Protein AF-A0A969V798-F1 (afdb_monomer_lite)

Structure (mmCIF, N/CA/C/O backbone):
data_AF-A0A969V798-F1
#
_entry.id   AF-A0A969V798-F1
#
loop_
_atom_site.group_PDB
_atom_site.id
_atom_site.type_symbol
_atom_site.label_atom_id
_atom_site.label_alt_id
_atom_site.label_comp_id
_atom_site.label_asym_id
_atom_site.label_entity_id
_atom_site.label_seq_id
_atom_site.pdbx_PDB_ins_code
_atom_site.Cartn_x
_atom_site.Cartn_y
_atom_site.Cartn_z
_atom_site.occupancy
_atom_site.B_iso_or_equiv
_atom_site.auth_seq_id
_atom_site.auth_comp_id
_atom_site.auth_asym_id
_atom_site.auth_atom_id
_atom_site.pdbx_PDB_model_num
ATOM 1 N N . PHE A 1 1 ? -14.079 2.105 -6.630 1.00 91.50 1 PHE A N 1
ATOM 2 C CA . PHE A 1 1 ? -14.260 0.961 -7.538 1.00 91.50 1 PHE A CA 1
ATOM 3 C C . PHE A 1 1 ? -15.714 0.531 -7.509 1.00 91.50 1 PHE A C 1
ATOM 5 O O . PHE A 1 1 ? -16.259 0.332 -6.432 1.00 91.50 1 PHE A O 1
ATOM 12 N N . ASN A 1 2 ? -16.347 0.453 -8.681 1.00 93.62 2 ASN A N 1
ATOM 13 C CA . ASN A 1 2 ? -17.702 -0.080 -8.843 1.00 93.62 2 ASN A CA 1
ATOM 14 C C . ASN A 1 2 ? -17.606 -1.508 -9.402 1.00 93.62 2 ASN A C 1
ATOM 16 O O . ASN A 1 2 ? -17.940 -1.762 -10.556 1.00 93.62 2 ASN A O 1
ATOM 20 N N . ASN A 1 3 ? -16.996 -2.401 -8.624 1.00 94.12 3 ASN A N 1
ATOM 21 C CA . ASN A 1 3 ? -16.805 -3.804 -8.983 1.00 94.12 3 ASN A CA 1
ATOM 22 C C . ASN A 1 3 ? -18.054 -4.630 -8.649 1.00 94.12 3 ASN A C 1
ATOM 24 O O . ASN A 1 3 ? -18.817 -4.276 -7.753 1.00 94.12 3 ASN A O 1
ATOM 28 N N . ALA A 1 4 ? -18.231 -5.770 -9.317 1.00 94.38 4 ALA A N 1
ATOM 29 C CA . ALA A 1 4 ? -19.210 -6.754 -8.870 1.00 94.38 4 ALA A CA 1
ATOM 30 C C . ALA A 1 4 ? -18.814 -7.305 -7.486 1.00 94.38 4 ALA A C 1
ATOM 32 O O . ALA A 1 4 ? -17.628 -7.422 -7.166 1.00 94.38 4 ALA A O 1
ATOM 33 N N . THR A 1 5 ? -19.798 -7.638 -6.653 1.00 93.88 5 THR A N 1
ATOM 34 C CA . THR A 1 5 ? -19.574 -8.053 -5.255 1.00 93.88 5 THR A CA 1
ATOM 35 C C . THR A 1 5 ? -18.898 -9.417 -5.116 1.00 93.88 5 THR A C 1
ATOM 37 O O . THR A 1 5 ? -18.377 -9.725 -4.050 1.00 93.88 5 THR A O 1
ATOM 40 N N . ASN A 1 6 ? -18.882 -10.219 -6.184 1.00 91.88 6 ASN A N 1
ATOM 41 C CA . ASN A 1 6 ? -18.174 -11.497 -6.257 1.00 91.88 6 ASN A CA 1
ATOM 42 C C . ASN A 1 6 ? -16.689 -11.356 -6.646 1.00 91.88 6 ASN A C 1
ATOM 44 O O . ASN A 1 6 ? -15.978 -12.361 -6.670 1.00 91.88 6 ASN A O 1
ATOM 48 N N . ILE A 1 7 ? -16.216 -10.145 -6.965 1.00 92.56 7 ILE A N 1
ATOM 49 C CA . ILE A 1 7 ? -14.797 -9.890 -7.232 1.00 92.56 7 ILE A CA 1
ATOM 50 C C . ILE A 1 7 ? -14.010 -10.018 -5.929 1.00 92.56 7 ILE A C 1
ATOM 52 O O . ILE A 1 7 ? -14.298 -9.326 -4.957 1.00 92.56 7 ILE A O 1
ATOM 56 N N . GLN A 1 8 ? -12.996 -10.882 -5.943 1.00 92.44 8 GLN A N 1
ATOM 57 C CA . GLN A 1 8 ? -12.136 -11.137 -4.785 1.00 92.44 8 GLN A CA 1
ATOM 58 C C . GLN A 1 8 ? -10.925 -10.206 -4.732 1.00 92.44 8 GLN A C 1
ATOM 60 O O . GLN A 1 8 ? -10.520 -9.794 -3.654 1.00 92.44 8 GLN A O 1
ATOM 65 N N . ASN A 1 9 ? -10.350 -9.854 -5.884 1.00 93.38 9 ASN A N 1
ATOM 66 C CA . ASN A 1 9 ? -9.123 -9.066 -5.962 1.00 93.38 9 ASN A CA 1
ATOM 67 C C . ASN A 1 9 ? -9.269 -7.963 -7.012 1.00 93.38 9 ASN A C 1
ATOM 69 O O . ASN A 1 9 ? -9.676 -8.218 -8.146 1.00 93.38 9 ASN A O 1
ATOM 73 N N . ILE A 1 10 ? -8.904 -6.741 -6.638 1.00 94.38 10 ILE A N 1
ATOM 74 C CA . ILE A 1 10 ? -8.785 -5.592 -7.534 1.00 94.38 10 ILE A CA 1
ATOM 75 C C . ILE A 1 10 ? -7.311 -5.218 -7.584 1.00 94.38 10 ILE A C 1
ATOM 77 O O . ILE A 1 10 ? -6.726 -4.862 -6.565 1.00 94.38 10 ILE A O 1
ATOM 81 N N . ILE A 1 11 ? -6.717 -5.277 -8.772 1.00 93.75 11 ILE A N 1
ATOM 82 C CA . ILE A 1 11 ? -5.319 -4.905 -8.987 1.00 93.75 11 ILE A CA 1
ATOM 83 C C . ILE A 1 11 ? -5.295 -3.618 -9.809 1.00 93.75 11 ILE A C 1
ATOM 85 O O . ILE A 1 11 ? -5.820 -3.565 -10.920 1.00 93.75 11 ILE A O 1
ATOM 89 N N . SER A 1 12 ? -4.698 -2.571 -9.248 1.00 94.06 12 SER A N 1
ATOM 90 C CA . SER A 1 12 ? -4.588 -1.246 -9.852 1.00 94.06 12 SER A CA 1
ATOM 91 C C . SER A 1 12 ? -3.121 -0.844 -9.979 1.00 94.06 12 SER A C 1
ATOM 93 O O . SER A 1 12 ? -2.352 -0.995 -9.029 1.00 94.06 12 SER A O 1
ATOM 95 N N . ARG A 1 13 ? -2.732 -0.300 -11.140 1.00 94.75 13 ARG A N 1
ATOM 96 C CA . ARG A 1 13 ? -1.390 0.256 -11.379 1.00 94.75 13 ARG A CA 1
ATOM 97 C C . ARG A 1 13 ? -1.455 1.677 -11.925 1.00 94.75 13 ARG A C 1
ATOM 99 O O . ARG A 1 13 ? -2.299 1.979 -12.766 1.00 94.75 13 ARG A O 1
ATOM 106 N N . VAL A 1 14 ? -0.513 2.514 -11.505 1.00 96.38 14 VAL A N 1
ATOM 107 C CA . VAL A 1 14 ? -0.266 3.847 -12.067 1.00 96.38 14 VAL A CA 1
ATOM 108 C C . VAL A 1 14 ? 0.985 3.791 -12.941 1.00 96.38 14 VAL A C 1
ATOM 110 O O . VAL A 1 14 ? 2.055 3.427 -12.468 1.00 96.38 14 VAL A O 1
ATOM 113 N N . THR A 1 15 ? 0.857 4.165 -14.216 1.00 94.00 15 THR A N 1
ATOM 114 C CA . THR A 1 15 ? 1.953 4.122 -15.208 1.00 94.00 15 THR A CA 1
ATOM 115 C C . THR A 1 15 ? 2.490 5.508 -15.587 1.00 94.00 15 THR A C 1
ATOM 117 O O . THR A 1 15 ? 3.476 5.614 -16.307 1.00 94.00 15 THR A O 1
ATOM 120 N N . GLY A 1 16 ? 1.855 6.588 -15.116 1.00 88.81 16 GLY A N 1
ATOM 121 C CA . GLY A 1 16 ? 2.141 7.970 -15.535 1.00 88.81 16 GLY A CA 1
ATOM 122 C C . GLY A 1 16 ? 3.338 8.648 -14.855 1.00 88.81 16 GLY A C 1
ATOM 123 O O . GLY A 1 16 ? 3.495 9.857 -14.990 1.00 88.81 16 GLY A O 1
ATOM 124 N N . GLY A 1 17 ? 4.138 7.916 -14.070 1.00 92.12 17 GLY A N 1
ATOM 125 C CA . GLY A 1 17 ? 5.356 8.426 -13.417 1.00 92.12 17 GLY A CA 1
ATOM 126 C C . GLY A 1 17 ? 5.151 9.479 -12.317 1.00 92.12 17 GLY A C 1
ATOM 127 O O . GLY A 1 17 ? 6.128 9.973 -11.764 1.00 92.12 17 GLY A O 1
ATOM 128 N N . SER A 1 18 ? 3.906 9.824 -11.983 1.00 97.31 18 SER A N 1
ATOM 129 C CA . SER A 1 18 ? 3.571 10.795 -10.935 1.00 97.31 18 SER A CA 1
ATOM 130 C C . SER A 1 18 ? 3.204 10.102 -9.625 1.00 97.31 18 SER A C 1
ATOM 132 O O . SER A 1 18 ? 2.551 9.057 -9.633 1.00 97.31 18 SER A O 1
ATOM 134 N N . VAL A 1 19 ? 3.575 10.717 -8.500 1.00 98.38 19 VAL A N 1
ATOM 135 C CA . VAL A 1 19 ? 3.201 10.262 -7.150 1.00 98.38 19 VAL A CA 1
ATOM 136 C C . VAL A 1 19 ? 1.678 10.222 -6.999 1.00 98.38 19 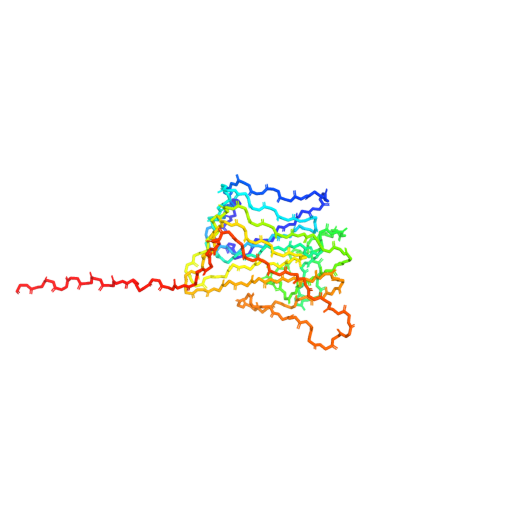VAL A C 1
ATOM 138 O O . VAL A 1 19 ? 0.974 11.149 -7.406 1.00 98.38 19 VAL A O 1
ATOM 141 N N . SER A 1 20 ? 1.164 9.164 -6.370 1.00 98.56 20 SER A N 1
ATOM 142 C CA . SER A 1 20 ? -0.244 9.086 -5.973 1.00 98.56 20 SER A CA 1
ATOM 143 C C . SER A 1 20 ? -0.478 9.885 -4.696 1.00 98.56 20 SER A C 1
ATOM 145 O O . SER A 1 20 ? -0.087 9.441 -3.623 1.00 98.56 20 SER A O 1
ATOM 147 N N . ASN A 1 21 ? -1.157 11.027 -4.804 1.00 98.50 21 ASN A N 1
ATOM 148 C CA . ASN A 1 21 ? -1.659 11.775 -3.651 1.00 98.50 21 ASN A CA 1
ATOM 149 C C . ASN A 1 21 ? -3.090 11.321 -3.343 1.00 98.50 21 ASN A C 1
ATOM 151 O O . ASN A 1 21 ? -4.018 11.613 -4.096 1.00 98.50 21 ASN A O 1
ATOM 155 N N . ILE A 1 22 ? -3.256 10.569 -2.261 1.00 98.56 22 ILE A N 1
ATOM 156 C CA . ILE A 1 22 ? -4.531 10.020 -1.808 1.00 98.56 22 ILE A CA 1
ATOM 157 C C . ILE A 1 22 ? -4.949 10.826 -0.585 1.00 98.56 22 ILE A C 1
ATOM 159 O O . ILE A 1 22 ? -4.465 10.575 0.511 1.00 98.56 22 ILE A O 1
ATOM 163 N N . ASP A 1 23 ? -5.843 11.791 -0.770 1.00 98.38 23 ASP A N 1
ATOM 164 C CA . ASP A 1 23 ? -6.396 12.608 0.318 1.00 98.38 23 ASP A CA 1
ATOM 165 C C . ASP A 1 23 ? -7.925 12.495 0.350 1.00 98.38 23 ASP A C 1
ATOM 167 O O . ASP A 1 23 ? -8.666 13.463 0.209 1.00 98.38 23 ASP A O 1
ATOM 171 N N . GLY A 1 24 ? -8.411 11.259 0.433 1.00 97.81 24 GLY A N 1
ATOM 172 C CA . GLY A 1 24 ? -9.837 10.965 0.424 1.00 97.81 24 GLY A CA 1
ATOM 173 C C . GLY A 1 24 ? -10.135 9.473 0.487 1.00 97.81 24 GLY A C 1
ATOM 174 O O . GLY A 1 24 ? -9.292 8.657 0.864 1.00 97.81 24 GLY A O 1
ATOM 175 N N . LEU A 1 25 ? -11.357 9.111 0.103 1.00 97.81 25 LEU A N 1
ATOM 176 C CA . LEU A 1 25 ? -11.865 7.751 0.233 1.00 97.81 25 LEU A CA 1
ATOM 177 C C . LEU A 1 25 ? -11.440 6.845 -0.931 1.00 97.81 25 LEU A C 1
ATOM 179 O O . LEU A 1 25 ? -11.829 7.064 -2.080 1.00 97.81 25 LEU A O 1
ATOM 183 N N . ILE A 1 26 ? -10.769 5.741 -0.614 1.00 98.25 26 ILE A N 1
ATOM 184 C CA . ILE A 1 26 ? -10.651 4.587 -1.507 1.00 98.25 26 ILE A CA 1
ATOM 185 C C . ILE A 1 26 ? -11.751 3.594 -1.148 1.00 98.25 26 ILE A C 1
ATOM 187 O O . ILE A 1 26 ? -11.750 3.026 -0.060 1.00 98.25 26 ILE A O 1
ATOM 191 N N . LYS A 1 27 ? -12.686 3.370 -2.076 1.00 98.06 27 LYS A N 1
ATOM 192 C CA . LYS A 1 27 ? -13.837 2.484 -1.859 1.00 98.06 27 LYS A CA 1
ATOM 193 C C . LYS A 1 27 ? -13.885 1.320 -2.841 1.00 98.06 27 LYS A C 1
ATOM 195 O O . LYS A 1 27 ? -13.769 1.559 -4.044 1.00 98.06 27 LYS A O 1
ATOM 200 N N . ALA A 1 28 ? -14.156 0.110 -2.364 1.00 97.44 28 ALA A N 1
ATOM 201 C CA . ALA A 1 28 ? -14.520 -1.054 -3.179 1.00 97.44 28 ALA A CA 1
ATOM 202 C C . ALA A 1 28 ? -15.839 -1.671 -2.683 1.00 97.44 28 ALA A C 1
ATOM 204 O O . ALA A 1 28 ? -16.254 -1.425 -1.553 1.00 97.44 28 ALA A O 1
ATOM 205 N N . LEU A 1 29 ? -16.530 -2.420 -3.544 1.00 96.81 29 LEU A N 1
ATOM 206 C CA . LEU A 1 29 ? -17.770 -3.117 -3.188 1.00 96.81 29 LEU A CA 1
ATOM 207 C C . LEU A 1 29 ? -17.484 -4.566 -2.775 1.00 96.81 29 LEU A C 1
ATOM 209 O O . LEU A 1 29 ? -16.557 -5.189 -3.294 1.00 96.81 29 LEU A O 1
ATOM 213 N N . GLY A 1 30 ? -18.322 -5.118 -1.895 1.00 95.88 30 GLY A N 1
ATOM 214 C CA . GLY A 1 30 ? -18.169 -6.489 -1.400 1.00 95.88 30 GLY A CA 1
ATOM 215 C C . GLY A 1 30 ? -16.894 -6.676 -0.576 1.00 95.88 30 GLY A C 1
ATOM 216 O O . GLY A 1 30 ? -16.417 -5.731 0.046 1.00 95.88 30 GLY A O 1
ATOM 217 N N . ASN A 1 31 ? -16.337 -7.887 -0.608 1.00 95.62 31 ASN A N 1
ATOM 218 C CA . ASN A 1 31 ? -15.200 -8.299 0.226 1.00 95.62 31 ASN A CA 1
ATOM 219 C C . ASN A 1 31 ? -13.856 -8.251 -0.522 1.00 95.62 31 ASN A C 1
ATOM 221 O O . ASN A 1 31 ? -12.931 -8.985 -0.190 1.00 95.62 31 ASN A O 1
ATOM 225 N N . ALA A 1 32 ? -13.759 -7.431 -1.570 1.00 95.62 32 ALA A N 1
ATOM 226 C CA . ALA A 1 32 ? -12.587 -7.418 -2.436 1.00 95.62 32 ALA A CA 1
ATOM 227 C C . ALA A 1 32 ? -11.327 -6.926 -1.701 1.00 95.62 32 ALA A C 1
ATOM 229 O O . ALA A 1 32 ? -11.344 -5.873 -1.055 1.00 95.62 32 ALA A O 1
ATOM 230 N N . ASN A 1 33 ? -10.218 -7.640 -1.892 1.00 95.81 33 ASN A N 1
ATOM 231 C CA . ASN A 1 33 ? -8.875 -7.140 -1.627 1.00 95.81 33 ASN A CA 1
ATOM 232 C C . ASN A 1 33 ? -8.497 -6.091 -2.678 1.00 95.81 33 ASN A C 1
ATOM 234 O O . ASN A 1 33 ? -8.862 -6.211 -3.854 1.00 95.81 33 ASN A O 1
ATOM 238 N N . LEU A 1 34 ? -7.717 -5.091 -2.278 1.00 96.81 34 LEU A N 1
ATOM 239 C CA . LEU A 1 34 ? -7.222 -4.050 -3.171 1.00 96.81 34 LEU A CA 1
ATOM 240 C C . LEU A 1 34 ? -5.695 -3.990 -3.152 1.00 96.81 34 LEU A C 1
ATOM 242 O O . LEU A 1 34 ? -5.084 -3.719 -2.121 1.00 96.81 34 LEU A O 1
ATOM 246 N N . PHE A 1 35 ? -5.104 -4.158 -4.332 1.00 96.75 35 PHE A N 1
ATOM 247 C CA . PHE A 1 35 ? -3.676 -4.033 -4.592 1.00 96.75 35 PHE A CA 1
ATOM 248 C C . PHE A 1 35 ? -3.435 -2.769 -5.419 1.00 96.75 35 PHE A C 1
ATOM 250 O O . PHE A 1 35 ? -3.960 -2.635 -6.527 1.00 96.75 35 PHE A O 1
ATOM 257 N N . LEU A 1 36 ? -2.652 -1.836 -4.888 1.00 97.88 36 LEU A N 1
ATOM 258 C CA . LEU A 1 36 ? -2.298 -0.577 -5.533 1.00 97.88 36 LEU A CA 1
ATOM 259 C C . LEU A 1 36 ? -0.790 -0.517 -5.775 1.00 97.88 36 LEU A C 1
ATOM 261 O O . LEU A 1 36 ? -0.004 -0.586 -4.834 1.00 97.88 36 LEU A O 1
ATOM 265 N N . LEU A 1 37 ? -0.405 -0.324 -7.034 1.00 98.12 37 LEU A N 1
ATOM 266 C CA . LEU A 1 37 ? 0.982 -0.212 -7.471 1.00 98.12 37 LEU A CA 1
ATOM 267 C C . LEU A 1 37 ? 1.257 1.175 -8.060 1.00 98.12 37 LEU A C 1
ATOM 269 O O . LEU A 1 37 ? 0.638 1.558 -9.057 1.00 98.12 37 LEU A O 1
ATOM 273 N N . ASN A 1 38 ? 2.209 1.912 -7.494 1.00 98.50 38 ASN A N 1
ATOM 274 C CA . ASN A 1 38 ? 2.738 3.127 -8.110 1.00 98.50 38 ASN A CA 1
ATOM 275 C C . ASN A 1 38 ? 4.244 3.291 -7.834 1.00 98.50 38 ASN A C 1
ATOM 277 O O . ASN A 1 38 ? 4.611 3.750 -6.750 1.00 98.50 38 ASN A O 1
ATOM 281 N N . PRO A 1 39 ? 5.119 3.013 -8.819 1.00 98.31 39 PRO A N 1
ATOM 282 C CA . PRO A 1 39 ? 6.567 3.107 -8.643 1.00 98.31 39 PRO A CA 1
ATOM 283 C C . PRO A 1 39 ? 7.071 4.503 -8.262 1.00 98.31 39 PRO A C 1
ATOM 285 O O . PRO A 1 39 ? 8.123 4.630 -7.641 1.00 98.31 39 PRO A O 1
ATOM 288 N N . ALA A 1 40 ? 6.330 5.554 -8.630 1.00 98.31 40 ALA A N 1
ATOM 289 C CA . ALA A 1 40 ? 6.725 6.933 -8.363 1.00 98.31 40 ALA A CA 1
ATOM 290 C C . ALA A 1 40 ? 6.596 7.320 -6.881 1.00 98.31 40 ALA A C 1
ATOM 292 O O . ALA A 1 40 ? 7.239 8.271 -6.445 1.00 98.31 40 ALA A O 1
ATOM 293 N N . GLY A 1 41 ? 5.779 6.600 -6.108 1.00 98.62 41 GLY A N 1
ATOM 294 C CA . GLY A 1 41 ? 5.503 6.906 -4.708 1.00 98.62 41 GLY A CA 1
ATOM 295 C C . GLY A 1 41 ? 4.014 7.020 -4.398 1.00 98.62 41 GLY A C 1
ATOM 296 O O . GLY A 1 41 ? 3.178 7.229 -5.285 1.00 98.62 41 GLY A O 1
ATOM 297 N N . ILE A 1 42 ? 3.686 6.903 -3.112 1.00 98.88 42 ILE A N 1
ATOM 298 C CA . ILE A 1 42 ? 2.317 7.013 -2.598 1.00 98.88 42 ILE A CA 1
ATOM 299 C C . ILE A 1 42 ? 2.318 7.903 -1.354 1.00 98.88 42 ILE A C 1
ATOM 301 O O . ILE A 1 42 ? 3.080 7.674 -0.419 1.00 98.88 42 ILE A O 1
ATOM 305 N N . ILE A 1 43 ? 1.436 8.898 -1.325 1.00 98.88 43 ILE A N 1
ATOM 306 C CA . ILE A 1 43 ? 1.205 9.769 -0.174 1.00 98.88 43 ILE A CA 1
ATOM 307 C C . ILE A 1 43 ? -0.257 9.624 0.244 1.00 98.88 43 ILE A C 1
ATOM 309 O O . ILE A 1 43 ? -1.156 9.932 -0.535 1.00 98.88 43 ILE A O 1
ATOM 313 N N . PHE A 1 44 ? -0.491 9.177 1.475 1.00 98.88 44 PHE A N 1
ATOM 314 C CA . PHE A 1 44 ? -1.799 9.204 2.124 1.00 98.88 44 PHE A CA 1
ATOM 315 C C . PHE A 1 44 ? -1.896 10.462 2.988 1.00 98.88 44 PHE A C 1
ATOM 317 O O . PHE A 1 44 ? -1.170 10.587 3.973 1.00 98.88 44 PHE A O 1
ATOM 324 N N . GLY A 1 45 ? -2.760 11.394 2.597 1.00 98.69 45 GLY A N 1
ATOM 325 C CA . GLY A 1 45 ? -3.001 12.648 3.305 1.00 98.69 45 GLY A CA 1
ATOM 326 C C . GLY A 1 45 ? -3.941 12.505 4.510 1.00 98.69 45 GLY A C 1
ATOM 327 O O . GLY A 1 45 ? -4.442 11.410 4.786 1.00 98.69 45 GLY A O 1
ATOM 328 N N . PRO A 1 46 ? -4.219 13.612 5.221 1.00 98.38 46 PRO A N 1
ATOM 329 C CA . PRO A 1 46 ? -5.020 13.599 6.446 1.00 98.38 46 PRO A CA 1
ATOM 330 C C . PRO A 1 46 ? -6.452 13.079 6.268 1.00 98.38 46 PRO A C 1
ATOM 332 O O . PRO A 1 46 ? -7.044 12.567 7.215 1.00 98.38 46 PRO A O 1
ATOM 335 N N . ASN A 1 47 ? -7.017 13.195 5.063 1.00 98.31 47 ASN A N 1
ATOM 336 C CA . ASN A 1 47 ? -8.373 12.743 4.749 1.00 98.31 47 ASN A CA 1
ATOM 337 C C . ASN A 1 47 ? -8.403 11.339 4.125 1.00 98.31 47 ASN A C 1
ATOM 339 O O . ASN A 1 47 ? -9.474 10.859 3.743 1.00 98.31 47 ASN A O 1
ATOM 343 N N . ALA A 1 48 ? -7.248 10.680 3.990 1.00 98.62 48 ALA A N 1
ATOM 344 C CA . ALA A 1 48 ? -7.163 9.352 3.407 1.00 98.62 48 ALA A CA 1
ATOM 345 C C . ALA A 1 48 ? -7.904 8.323 4.265 1.00 98.62 48 ALA A C 1
ATOM 347 O O . ALA A 1 48 ? -7.637 8.184 5.460 1.00 98.62 48 ALA A O 1
ATOM 348 N N . GLN A 1 49 ? -8.813 7.586 3.629 1.00 98.25 49 GLN A N 1
ATOM 349 C CA . GLN A 1 49 ? -9.603 6.532 4.257 1.00 98.25 49 GLN A CA 1
ATOM 350 C C . GLN A 1 49 ? -9.740 5.338 3.319 1.00 98.25 49 GLN A C 1
ATOM 352 O O . GLN A 1 49 ? -9.837 5.487 2.096 1.00 98.25 49 GLN A O 1
ATOM 357 N N . LEU A 1 50 ? -9.814 4.149 3.907 1.00 98.56 50 LEU A N 1
ATOM 358 C CA . LEU A 1 50 ? -10.120 2.913 3.201 1.00 98.56 50 LEU A CA 1
ATOM 359 C C . LEU A 1 50 ? -11.543 2.472 3.564 1.00 98.56 50 LEU A C 1
ATOM 361 O O . LEU A 1 50 ? -11.905 2.386 4.731 1.00 98.56 50 LEU A O 1
ATOM 365 N N . ASN A 1 51 ? -12.352 2.191 2.549 1.00 97.94 51 ASN A N 1
ATOM 366 C CA . ASN A 1 51 ? -13.645 1.524 2.672 1.00 97.94 51 ASN A CA 1
ATOM 367 C C . ASN A 1 51 ? -13.674 0.368 1.673 1.00 97.94 51 ASN A C 1
ATOM 369 O O . ASN A 1 51 ? -14.259 0.436 0.589 1.00 97.94 51 ASN A O 1
ATOM 373 N N . ILE A 1 52 ? -12.929 -0.667 2.028 1.00 97.38 52 ILE A N 1
ATOM 374 C CA . ILE A 1 52 ? -12.796 -1.912 1.283 1.00 97.38 52 ILE A CA 1
ATOM 375 C C . ILE A 1 52 ? -13.228 -3.053 2.207 1.00 97.38 52 ILE A C 1
ATOM 377 O O . ILE A 1 52 ? -13.051 -2.955 3.418 1.00 97.38 52 ILE A O 1
ATOM 381 N N . GLY A 1 53 ? -13.810 -4.119 1.658 1.00 96.50 53 GLY A N 1
ATOM 382 C CA . GLY A 1 53 ? -14.256 -5.255 2.471 1.00 96.50 53 GLY A CA 1
ATOM 383 C C . GLY A 1 53 ? -13.186 -6.321 2.725 1.00 96.50 53 GLY A C 1
ATOM 384 O O . GLY A 1 53 ? -13.458 -7.261 3.466 1.00 96.50 53 GLY A O 1
ATOM 385 N N . GLY A 1 54 ? -12.004 -6.192 2.116 1.00 96.31 54 GLY A N 1
ATOM 386 C CA . GLY A 1 54 ? -10.885 -7.125 2.257 1.00 96.31 54 GLY A CA 1
ATOM 387 C C . GLY A 1 54 ? -9.576 -6.446 2.673 1.00 96.31 54 GLY A C 1
ATOM 388 O O . GLY A 1 54 ? -9.563 -5.367 3.266 1.00 96.31 54 GLY A O 1
ATOM 389 N N . SER A 1 55 ? -8.460 -7.089 2.340 1.00 97.38 55 SER A N 1
ATOM 390 C CA . SER A 1 55 ? -7.103 -6.612 2.622 1.00 97.38 55 SER A CA 1
ATOM 391 C C . SER A 1 55 ? -6.658 -5.498 1.668 1.00 97.38 55 SER A C 1
ATOM 393 O O . SER A 1 55 ? -7.089 -5.427 0.514 1.00 97.38 55 SER A O 1
ATOM 395 N N . PHE A 1 56 ? -5.752 -4.643 2.141 1.00 98.06 56 PHE A N 1
ATOM 396 C CA . PHE A 1 56 ? -5.117 -3.591 1.351 1.00 98.06 56 PHE A CA 1
ATOM 397 C C . PHE A 1 56 ? -3.619 -3.852 1.204 1.00 98.06 56 PHE A C 1
ATOM 399 O O . PHE A 1 56 ? -2.927 -4.055 2.201 1.00 98.06 56 PHE A O 1
ATOM 406 N N . LEU A 1 57 ? -3.103 -3.755 -0.021 1.00 98.25 57 LEU A N 1
ATOM 407 C CA . LEU A 1 57 ? -1.670 -3.700 -0.294 1.00 98.25 57 LEU A CA 1
ATOM 408 C C . LEU A 1 57 ? -1.359 -2.463 -1.138 1.00 98.25 57 LEU A C 1
ATOM 410 O O . LEU A 1 57 ? -1.786 -2.364 -2.286 1.00 98.25 57 LEU A O 1
ATOM 414 N N . GLY A 1 58 ? -0.583 -1.534 -0.581 1.00 98.31 58 GLY A N 1
ATOM 415 C CA . GLY A 1 58 ? -0.015 -0.397 -1.303 1.00 98.31 58 GLY A CA 1
ATOM 416 C C . GLY A 1 58 ? 1.479 -0.600 -1.534 1.00 98.31 58 GLY A C 1
ATOM 417 O O . GLY A 1 58 ? 2.217 -0.853 -0.582 1.00 98.31 58 GLY A O 1
ATOM 418 N N . SER A 1 59 ? 1.941 -0.485 -2.780 1.00 98.56 59 SER A N 1
ATOM 419 C CA . SER A 1 59 ? 3.355 -0.666 -3.102 1.00 98.56 59 SER A CA 1
ATOM 420 C C . SER A 1 59 ? 3.908 0.311 -4.134 1.00 98.56 59 SER A C 1
ATOM 422 O O . SER A 1 59 ? 3.213 0.732 -5.060 1.00 98.56 59 SER A O 1
ATOM 424 N N . THR A 1 60 ? 5.195 0.627 -3.986 1.00 98.69 60 THR A N 1
ATOM 425 C CA . THR A 1 60 ? 5.998 1.372 -4.970 1.00 98.69 60 THR A CA 1
ATOM 426 C C . THR A 1 60 ? 6.980 0.483 -5.731 1.00 98.69 60 THR A C 1
ATOM 428 O O . THR A 1 60 ? 7.912 0.967 -6.373 1.00 98.69 60 THR A O 1
ATOM 431 N N . ALA A 1 61 ? 6.763 -0.832 -5.696 1.00 98.12 61 ALA A N 1
ATOM 432 C CA . ALA A 1 61 ? 7.415 -1.751 -6.612 1.00 98.12 61 ALA A CA 1
ATOM 433 C C . ALA A 1 61 ? 7.099 -1.387 -8.072 1.00 98.12 61 ALA A C 1
ATOM 435 O O . ALA A 1 61 ? 6.122 -0.705 -8.391 1.00 98.12 61 ALA A O 1
ATOM 436 N N . ASN A 1 62 ? 7.924 -1.879 -8.987 1.00 97.81 62 ASN A N 1
ATOM 437 C CA . ASN A 1 62 ? 7.734 -1.705 -10.422 1.00 97.81 62 ASN A CA 1
ATOM 438 C C . ASN A 1 62 ? 6.712 -2.690 -10.990 1.00 97.81 62 ASN A C 1
ATOM 440 O O . ASN A 1 62 ? 6.138 -2.425 -12.050 1.00 97.81 62 ASN A O 1
ATOM 444 N N . SER A 1 63 ? 6.479 -3.808 -10.302 1.00 97.00 63 SER A N 1
ATOM 445 C CA . SER A 1 63 ? 5.522 -4.828 -10.715 1.00 97.00 63 SER A CA 1
ATOM 446 C C . SER A 1 63 ? 5.093 -5.759 -9.587 1.00 97.00 63 SER A C 1
ATOM 448 O O . SER A 1 63 ? 5.808 -5.954 -8.600 1.00 97.00 63 SER A O 1
ATOM 450 N N . PHE A 1 64 ? 3.924 -6.362 -9.796 1.00 95.75 64 PHE A N 1
ATOM 451 C CA . PHE A 1 64 ? 3.506 -7.580 -9.112 1.00 95.75 64 PHE A CA 1
ATOM 452 C C . PHE A 1 64 ? 3.945 -8.811 -9.907 1.00 95.75 64 PHE A C 1
ATOM 454 O O . PHE A 1 64 ? 3.815 -8.833 -11.135 1.00 95.75 64 PHE A O 1
ATOM 461 N N . ILE A 1 65 ? 4.408 -9.835 -9.197 1.00 94.06 65 ILE A N 1
ATOM 462 C CA . ILE A 1 65 ? 4.792 -11.137 -9.747 1.00 94.06 65 ILE A CA 1
ATOM 463 C C . ILE A 1 65 ? 3.718 -12.154 -9.376 1.00 94.06 65 ILE A C 1
ATOM 465 O O . ILE A 1 65 ? 3.298 -12.213 -8.219 1.00 94.06 65 ILE A O 1
ATOM 469 N N . PHE A 1 66 ? 3.288 -12.954 -10.346 1.00 92.06 66 PHE A N 1
ATOM 470 C CA . PHE A 1 66 ? 2.319 -14.032 -10.154 1.00 92.06 66 PHE A CA 1
ATOM 471 C C . PHE A 1 66 ? 2.997 -15.402 -10.240 1.00 92.06 66 PHE A C 1
ATOM 473 O O . PHE A 1 66 ? 4.099 -15.540 -10.769 1.00 92.06 66 PHE A O 1
ATOM 480 N N . ASP A 1 67 ? 2.328 -16.419 -9.706 1.00 89.94 67 ASP A N 1
ATOM 481 C CA . ASP A 1 67 ? 2.802 -17.807 -9.631 1.00 89.94 67 ASP A CA 1
ATOM 482 C C . ASP A 1 67 ? 3.123 -18.432 -10.995 1.00 89.94 67 ASP A C 1
ATOM 484 O O . ASP A 1 67 ? 4.037 -19.244 -11.117 1.00 89.94 67 ASP A O 1
ATOM 488 N N . ASN A 1 68 ? 2.424 -18.002 -12.042 1.00 85.81 68 ASN A N 1
ATOM 489 C CA . ASN A 1 68 ? 2.681 -18.388 -13.427 1.00 85.81 68 ASN A CA 1
ATOM 490 C C . ASN A 1 68 ? 3.857 -17.631 -14.084 1.00 85.81 68 ASN A C 1
ATOM 492 O O . ASN A 1 68 ? 4.081 -17.777 -15.286 1.00 85.81 68 ASN A O 1
ATOM 496 N N . GLY A 1 69 ? 4.579 -16.798 -13.331 1.00 86.62 69 GLY A N 1
ATOM 497 C CA . GLY A 1 69 ? 5.684 -15.974 -13.820 1.00 86.62 69 GLY A CA 1
ATOM 498 C C . GLY A 1 69 ? 5.254 -14.702 -14.557 1.00 86.62 69 GLY A C 1
ATOM 499 O O . GLY A 1 69 ? 6.117 -13.956 -15.022 1.00 86.62 69 GLY A O 1
ATOM 500 N N . PHE A 1 70 ? 3.950 -14.422 -14.668 1.00 89.75 70 PHE A N 1
ATOM 501 C CA . PHE A 1 70 ? 3.463 -13.177 -15.256 1.00 89.75 70 PHE A CA 1
ATOM 502 C C . PHE A 1 70 ? 3.868 -11.973 -14.395 1.00 89.75 70 PHE A C 1
ATOM 504 O O . PHE A 1 70 ? 3.769 -12.003 -13.167 1.00 89.75 70 PHE A O 1
ATOM 511 N N . GLU A 1 71 ? 4.298 -10.894 -15.054 1.00 92.12 71 GLU A N 1
ATOM 512 C CA . GLU A 1 71 ? 4.679 -9.638 -14.412 1.00 92.12 71 GLU A CA 1
ATOM 513 C C . GLU A 1 71 ? 3.664 -8.540 -14.759 1.00 92.12 71 GLU A C 1
ATOM 515 O O . GLU A 1 71 ? 3.637 -8.011 -15.874 1.00 92.12 71 GLU A O 1
ATOM 520 N N . PHE A 1 72 ? 2.848 -8.133 -13.785 1.00 92.44 72 PHE A N 1
ATOM 521 C CA . PHE A 1 72 ? 1.957 -6.987 -13.951 1.00 92.44 72 PHE A CA 1
ATOM 522 C C . PHE A 1 72 ? 2.728 -5.693 -13.672 1.00 92.44 72 PHE A C 1
ATOM 524 O O . PHE A 1 72 ? 2.736 -5.171 -12.555 1.00 92.44 72 PHE A O 1
ATOM 531 N N . SER A 1 73 ? 3.427 -5.198 -14.696 1.00 92.94 73 SER A N 1
ATOM 532 C CA . SER A 1 73 ? 4.341 -4.056 -14.579 1.00 92.94 73 SER A CA 1
ATOM 533 C C . SER A 1 73 ? 3.658 -2.698 -14.721 1.00 92.94 73 SER A C 1
ATOM 535 O O . SER A 1 73 ? 2.798 -2.509 -15.581 1.00 92.94 73 SER A O 1
ATOM 537 N N . ALA A 1 74 ? 4.076 -1.737 -13.897 1.00 91.19 74 ALA A N 1
ATOM 538 C CA . ALA A 1 74 ? 3.743 -0.320 -14.018 1.00 91.19 74 ALA A CA 1
ATOM 539 C C . ALA A 1 74 ? 4.742 0.463 -14.890 1.00 91.19 74 ALA A C 1
ATOM 541 O O . ALA A 1 74 ? 4.404 1.538 -15.379 1.00 91.19 74 ALA A O 1
ATOM 542 N N . THR A 1 75 ? 5.951 -0.069 -15.111 1.00 90.81 75 THR A N 1
ATOM 543 C CA . THR A 1 75 ? 7.003 0.592 -15.907 1.00 90.81 75 THR A CA 1
ATOM 544 C C . THR A 1 75 ? 7.124 0.077 -17.338 1.00 90.81 75 THR A C 1
ATOM 546 O O . THR A 1 75 ? 7.536 0.835 -18.205 1.00 90.81 75 THR A O 1
ATOM 549 N N . ASN A 1 76 ? 6.770 -1.186 -17.596 1.00 91.31 76 ASN A N 1
ATOM 550 C CA . ASN A 1 76 ? 6.661 -1.746 -18.947 1.00 91.31 76 ASN A CA 1
ATOM 551 C C . ASN A 1 76 ? 5.311 -2.476 -19.091 1.00 91.31 76 ASN A C 1
ATOM 553 O O . ASN A 1 76 ? 5.259 -3.701 -18.965 1.00 91.31 76 ASN A O 1
ATOM 557 N N . PRO A 1 77 ? 4.197 -1.730 -19.200 1.00 86.31 77 PRO A N 1
ATOM 558 C CA . PRO A 1 77 ? 2.862 -2.294 -19.072 1.00 86.31 77 PRO A CA 1
ATOM 559 C C . PRO A 1 77 ? 2.462 -3.117 -20.299 1.00 86.31 77 PRO A C 1
ATOM 561 O O . PRO A 1 77 ? 2.186 -2.566 -21.357 1.00 86.31 77 PRO A O 1
ATOM 564 N N . GLU A 1 78 ? 2.309 -4.423 -20.108 1.00 85.81 78 GLU A N 1
ATOM 565 C CA . GLU A 1 78 ? 1.629 -5.302 -21.062 1.00 85.81 78 GLU A CA 1
ATOM 566 C C . GLU A 1 78 ? 0.134 -5.424 -20.728 1.00 85.81 78 GLU A C 1
ATOM 568 O O . GLU A 1 78 ? -0.299 -5.144 -19.593 1.00 85.81 78 GLU A O 1
ATOM 573 N N . ALA A 1 79 ? -0.668 -5.828 -21.718 1.00 80.88 79 ALA A N 1
ATOM 574 C CA . ALA A 1 79 ? -2.066 -6.181 -21.493 1.00 80.88 79 ALA A CA 1
ATOM 575 C C . ALA A 1 79 ? -2.133 -7.421 -20.580 1.00 80.88 79 ALA A C 1
ATOM 577 O O . ALA A 1 79 ? -1.464 -8.417 -20.868 1.00 80.88 79 ALA A O 1
ATOM 578 N N . PRO A 1 80 ? -2.903 -7.387 -19.476 1.00 73.12 80 PRO A N 1
ATOM 579 C CA . PRO A 1 80 ? -3.028 -8.554 -18.618 1.00 73.12 80 PRO A CA 1
ATOM 580 C C . PRO A 1 80 ? -3.703 -9.697 -19.388 1.00 73.12 80 PRO A C 1
ATOM 582 O O . PRO A 1 80 ? -4.639 -9.442 -20.156 1.00 73.12 80 PRO A O 1
ATOM 585 N N . PRO A 1 81 ? -3.272 -10.953 -19.193 1.00 72.88 81 PRO A N 1
ATOM 586 C CA . PRO A 1 81 ? -3.968 -12.079 -19.784 1.00 72.88 81 PRO A CA 1
ATOM 587 C C . PRO A 1 81 ? -5.394 -12.152 -19.220 1.00 72.88 81 PRO A C 1
ATOM 589 O O . PRO A 1 81 ? -5.642 -11.850 -18.053 1.00 72.88 81 PRO A O 1
ATOM 592 N N . LEU A 1 82 ? -6.342 -12.587 -20.055 1.00 64.44 82 LEU A N 1
ATOM 593 C CA . LEU A 1 82 ? -7.762 -12.722 -19.690 1.00 64.44 82 LEU A CA 1
ATOM 594 C C . LEU A 1 82 ? -8.000 -13.676 -18.501 1.00 64.44 82 LEU A C 1
ATOM 596 O O . LEU A 1 82 ? -9.046 -13.606 -17.862 1.00 64.44 82 LEU A O 1
ATOM 600 N N . LEU A 1 83 ? -7.037 -14.555 -18.204 1.00 54.97 83 LEU A N 1
ATOM 601 C CA . LEU A 1 83 ? -7.091 -15.583 -17.163 1.00 54.97 83 LEU A CA 1
ATOM 602 C C . LEU A 1 83 ? -5.952 -15.411 -16.146 1.00 54.97 83 LEU A C 1
ATOM 604 O O . LEU A 1 83 ? -5.045 -16.235 -16.073 1.00 54.97 83 LEU A O 1
ATOM 608 N N . THR A 1 84 ? -6.009 -14.366 -15.325 1.00 55.91 84 THR A N 1
ATOM 609 C CA . THR A 1 84 ? -5.198 -14.311 -14.095 1.00 55.91 84 THR A CA 1
ATOM 610 C C . THR A 1 84 ? -6.124 -14.060 -12.913 1.00 55.91 84 THR A C 1
ATOM 612 O O . THR A 1 84 ? -6.619 -12.953 -12.730 1.00 55.91 84 THR A O 1
ATOM 615 N N . ILE A 1 85 ? -6.402 -15.126 -12.156 1.00 57.53 85 ILE A N 1
ATOM 616 C CA . ILE A 1 85 ? -7.339 -15.170 -11.016 1.00 57.53 85 ILE A CA 1
ATOM 617 C C . ILE A 1 85 ? -6.568 -15.246 -9.682 1.00 57.53 85 ILE A C 1
ATOM 619 O O . ILE A 1 85 ? -7.133 -15.593 -8.651 1.00 57.53 85 ILE A O 1
ATOM 623 N N . ASN A 1 86 ? -5.268 -14.946 -9.679 1.00 75.12 86 ASN A N 1
ATOM 624 C CA . ASN A 1 86 ? -4.408 -15.231 -8.531 1.00 75.12 86 ASN A CA 1
ATOM 625 C C . ASN A 1 86 ? -4.001 -13.961 -7.784 1.00 75.12 86 ASN A C 1
ATOM 627 O O . ASN A 1 86 ? -4.043 -12.852 -8.315 1.00 75.12 86 ASN A O 1
ATOM 631 N N . ILE A 1 87 ? -3.634 -14.147 -6.521 1.00 86.44 87 ILE A N 1
ATOM 632 C CA . ILE A 1 87 ? -2.964 -13.143 -5.695 1.00 86.44 87 ILE A CA 1
ATOM 633 C C . ILE A 1 87 ? -1.485 -13.045 -6.102 1.00 86.44 87 ILE A C 1
ATOM 635 O O . ILE A 1 87 ? -0.898 -14.051 -6.509 1.00 86.44 87 ILE A O 1
ATOM 639 N N . PRO A 1 88 ? -0.869 -11.855 -6.028 1.00 91.62 88 PRO A N 1
ATOM 640 C CA . PRO A 1 88 ? 0.548 -11.715 -6.322 1.00 91.62 88 PRO A CA 1
ATOM 641 C C . PRO A 1 88 ? 1.392 -12.440 -5.267 1.00 91.62 88 PRO A C 1
ATOM 643 O O . PRO A 1 88 ? 1.113 -12.349 -4.073 1.00 91.62 88 PRO A O 1
ATOM 646 N N . ILE A 1 89 ? 2.446 -13.116 -5.717 1.00 94.75 89 ILE A N 1
ATOM 647 C CA . ILE A 1 89 ? 3.409 -13.841 -4.873 1.00 94.75 89 ILE A CA 1
ATOM 648 C C . ILE A 1 89 ? 4.693 -13.042 -4.623 1.00 94.75 89 ILE A C 1
ATOM 650 O O . ILE A 1 89 ? 5.557 -13.471 -3.861 1.00 94.75 89 ILE A O 1
ATOM 654 N N . GLY A 1 90 ? 4.844 -11.881 -5.265 1.00 95.56 90 GLY A N 1
ATOM 655 C CA . GLY A 1 90 ? 6.038 -11.062 -5.114 1.00 95.56 90 GLY A CA 1
ATOM 656 C C . GLY A 1 90 ? 5.905 -9.640 -5.645 1.00 95.56 90 GLY A C 1
ATOM 657 O O . GLY A 1 90 ? 5.005 -9.309 -6.423 1.00 95.56 90 GLY A O 1
ATOM 658 N N . LEU A 1 91 ? 6.841 -8.805 -5.205 1.00 96.94 91 LEU A N 1
ATOM 659 C CA . LEU A 1 91 ? 7.016 -7.405 -5.570 1.00 96.94 91 LEU A CA 1
ATOM 660 C C . LEU A 1 91 ? 8.417 -7.217 -6.141 1.00 96.94 91 LEU A C 1
ATOM 662 O O . LEU A 1 91 ? 9.397 -7.454 -5.433 1.00 96.94 91 LEU A O 1
ATOM 666 N N . ARG A 1 92 ? 8.528 -6.753 -7.389 1.00 96.38 92 ARG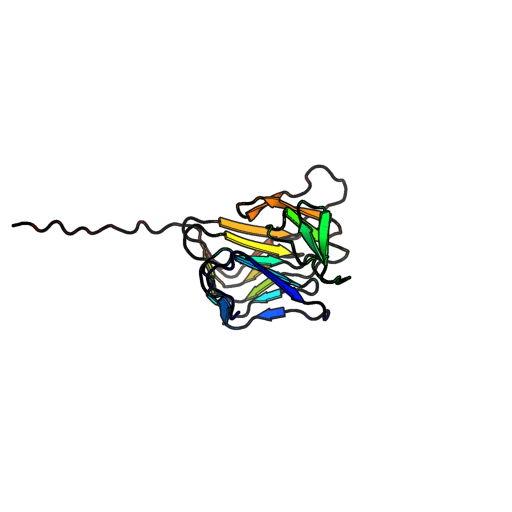 A N 1
ATOM 667 C CA . ARG A 1 92 ? 9.830 -6.471 -8.010 1.00 96.38 92 ARG A CA 1
ATOM 668 C C . ARG A 1 92 ? 10.152 -4.989 -7.957 1.00 96.38 92 ARG A C 1
ATOM 670 O O . ARG A 1 92 ? 9.435 -4.165 -8.525 1.00 96.38 92 ARG A O 1
ATOM 677 N N . PHE A 1 93 ? 11.280 -4.667 -7.350 1.00 96.12 93 PHE A N 1
ATOM 678 C CA . PHE A 1 93 ? 11.833 -3.326 -7.263 1.00 96.12 93 PHE A CA 1
ATOM 679 C C . PHE A 1 93 ? 12.970 -3.147 -8.269 1.00 96.12 93 PHE A C 1
ATOM 681 O O . PHE A 1 93 ? 13.826 -4.018 -8.435 1.00 96.12 93 PHE A O 1
ATOM 688 N N . ARG A 1 94 ? 12.971 -2.002 -8.947 1.00 92.69 94 ARG A N 1
ATOM 689 C CA . ARG A 1 94 ? 14.070 -1.502 -9.779 1.00 92.69 94 ARG A CA 1
ATOM 690 C C . ARG A 1 94 ? 14.820 -0.399 -9.023 1.00 92.69 94 ARG A C 1
ATOM 692 O O . ARG A 1 94 ? 14.550 -0.156 -7.850 1.00 92.69 94 ARG A O 1
ATOM 699 N N . ASP A 1 95 ? 15.778 0.248 -9.683 1.00 88.94 95 ASP A N 1
ATOM 700 C CA . ASP A 1 95 ? 16.571 1.309 -9.062 1.00 88.94 95 ASP A CA 1
ATOM 701 C C . ASP A 1 95 ? 15.702 2.456 -8.537 1.00 88.94 95 ASP A C 1
ATOM 703 O O . ASP A 1 95 ? 14.795 2.933 -9.221 1.00 88.94 95 ASP A O 1
ATOM 707 N N . LYS A 1 96 ? 16.057 2.931 -7.337 1.00 90.69 96 LYS A N 1
ATOM 708 C CA . LYS A 1 96 ? 15.428 4.053 -6.624 1.00 90.69 96 LYS A CA 1
ATOM 709 C C . LYS A 1 96 ? 13.906 3.900 -6.447 1.00 90.69 96 LYS A C 1
ATOM 711 O O . LYS A 1 96 ? 13.150 4.717 -6.980 1.00 90.69 96 LYS A O 1
ATOM 716 N N . PRO A 1 97 ? 13.443 2.895 -5.681 1.00 95.25 97 PRO A N 1
ATOM 717 C CA . PRO A 1 97 ? 12.028 2.762 -5.344 1.00 95.25 97 PRO A CA 1
ATOM 718 C C . PRO A 1 97 ? 11.445 4.035 -4.722 1.00 95.25 97 PRO A C 1
ATOM 720 O O . PRO A 1 97 ? 12.057 4.636 -3.836 1.00 95.25 97 PRO A O 1
ATOM 723 N N . GLY A 1 98 ? 10.247 4.438 -5.159 1.00 98.06 98 GLY A N 1
ATOM 724 C CA . GLY A 1 98 ? 9.538 5.575 -4.574 1.00 98.06 98 GLY A CA 1
ATOM 725 C C . GLY A 1 98 ? 9.150 5.327 -3.114 1.00 98.06 98 GLY A C 1
ATOM 726 O O . GLY A 1 98 ? 8.984 4.185 -2.687 1.00 98.06 98 GLY A O 1
ATOM 727 N N . SER A 1 99 ? 8.969 6.387 -2.333 1.00 98.56 99 SER A N 1
ATOM 728 C CA . SER A 1 99 ? 8.567 6.263 -0.925 1.00 98.56 99 SER A CA 1
ATOM 729 C C . SER A 1 99 ? 7.054 6.091 -0.758 1.00 98.56 99 SER A C 1
ATOM 731 O O . SER A 1 99 ? 6.264 6.511 -1.609 1.00 98.56 99 SER A O 1
ATOM 733 N N . ILE A 1 100 ? 6.653 5.523 0.379 1.00 98.88 100 ILE A N 1
ATOM 734 C CA . ILE A 1 100 ? 5.278 5.567 0.882 1.00 98.88 100 ILE A CA 1
ATOM 735 C C . ILE A 1 100 ? 5.258 6.452 2.125 1.00 98.88 100 ILE A C 1
ATOM 737 O O . ILE A 1 100 ? 6.008 6.210 3.068 1.00 98.88 100 ILE A O 1
ATOM 741 N N . THR A 1 101 ? 4.372 7.442 2.151 1.00 98.75 101 THR A N 1
ATOM 742 C CA . THR A 1 101 ? 4.205 8.327 3.307 1.00 98.75 101 THR A CA 1
ATOM 743 C C . THR A 1 101 ? 2.746 8.366 3.735 1.00 98.75 101 THR A C 1
ATOM 745 O O . THR A 1 101 ? 1.866 8.588 2.907 1.00 98.75 101 THR A O 1
ATOM 748 N N . THR A 1 102 ? 2.471 8.211 5.028 1.00 98.38 102 THR A N 1
ATOM 749 C CA . THR A 1 102 ? 1.163 8.534 5.615 1.00 98.38 102 THR A CA 1
ATOM 750 C C . THR A 1 102 ? 1.292 9.790 6.466 1.00 98.38 102 THR A C 1
ATOM 752 O O . THR A 1 102 ? 2.142 9.828 7.350 1.00 98.38 102 THR A O 1
ATOM 755 N N . GLN A 1 103 ? 0.458 10.798 6.226 1.00 97.31 103 GLN A N 1
ATOM 756 C CA . GLN A 1 103 ? 0.492 12.096 6.900 1.00 97.31 103 GLN A CA 1
ATOM 757 C C . GLN A 1 103 ? -0.846 12.346 7.581 1.00 97.31 103 GLN A C 1
ATOM 759 O O . GLN A 1 103 ? -1.804 12.783 6.952 1.00 97.31 103 GLN A O 1
ATOM 764 N N . SER A 1 104 ? -0.930 12.050 8.875 1.00 98.00 104 SER A N 1
ATOM 765 C CA . SER A 1 104 ? -2.186 12.113 9.632 1.00 98.00 104 SER A CA 1
ATOM 766 C C . SER A 1 104 ? -3.328 11.264 9.065 1.00 98.00 104 SER A C 1
ATOM 768 O O . SER A 1 104 ? -4.487 11.490 9.400 1.00 98.00 104 SER A O 1
ATOM 770 N N . ALA A 1 105 ? -3.005 10.279 8.225 1.00 97.81 105 ALA A N 1
ATOM 771 C CA . ALA A 1 105 ? -3.981 9.382 7.627 1.00 97.81 105 ALA A CA 1
ATOM 772 C C . ALA A 1 105 ? -4.511 8.374 8.654 1.00 97.81 105 ALA A C 1
ATOM 774 O O . ALA A 1 105 ? -3.758 7.882 9.500 1.00 97.81 105 ALA A O 1
ATOM 775 N N . ASN A 1 106 ? -5.788 8.015 8.517 1.00 96.81 106 ASN A N 1
ATOM 776 C CA . ASN A 1 106 ? -6.424 6.939 9.273 1.00 96.81 106 ASN A CA 1
ATOM 777 C C . ASN A 1 106 ? -6.795 5.820 8.300 1.00 96.81 106 ASN A C 1
ATOM 779 O O . ASN A 1 106 ? -7.844 5.858 7.656 1.00 96.81 106 ASN A O 1
ATOM 783 N N . LEU A 1 107 ? -5.906 4.838 8.169 1.00 98.62 107 LEU A N 1
ATOM 784 C CA . LEU A 1 107 ? -6.114 3.700 7.284 1.00 98.62 107 LEU A CA 1
ATOM 785 C C . LEU A 1 107 ? -6.543 2.493 8.114 1.00 98.62 107 LEU A C 1
ATOM 787 O O . LEU A 1 107 ? -5.852 2.083 9.048 1.00 98.62 107 LEU A O 1
ATOM 791 N N . GLU A 1 108 ? -7.686 1.923 7.764 1.00 98.56 108 GLU A N 1
ATOM 792 C CA . GLU A 1 108 ? -8.272 0.790 8.467 1.00 98.56 108 GLU A CA 1
ATOM 793 C C . GLU A 1 108 ? -8.764 -0.252 7.469 1.00 98.56 108 GLU A C 1
ATOM 795 O O . GLU A 1 108 ? -9.351 0.088 6.442 1.00 98.56 108 GLU A O 1
ATOM 800 N N . VAL A 1 109 ? -8.514 -1.521 7.775 1.00 98.25 109 VAL A N 1
ATOM 801 C CA . VAL A 1 109 ? -9.106 -2.661 7.066 1.00 98.25 109 VAL A CA 1
ATOM 802 C C . VAL A 1 109 ? -10.047 -3.420 8.004 1.00 98.25 109 VAL A C 1
ATOM 804 O O . VAL A 1 109 ? -9.880 -3.343 9.225 1.00 98.25 109 VAL A O 1
ATOM 807 N N . PRO A 1 110 ? -11.033 -4.166 7.472 1.00 97.56 110 PRO A N 1
ATOM 808 C CA . PRO A 1 110 ? -11.959 -4.924 8.306 1.00 97.56 110 PRO A CA 1
ATOM 809 C C . PRO A 1 110 ? -11.258 -5.992 9.153 1.00 97.56 110 PRO A C 1
ATOM 811 O O . PRO A 1 110 ? -10.149 -6.430 8.841 1.00 97.56 110 PRO A O 1
ATOM 814 N N . SER A 1 111 ? -11.947 -6.462 10.195 1.00 96.69 111 SER A N 1
ATOM 815 C CA . SER A 1 111 ? -11.417 -7.474 11.114 1.00 96.69 111 SER A CA 1
ATOM 816 C C . SER A 1 111 ? -10.871 -8.709 10.381 1.00 96.69 111 SER A C 1
ATOM 818 O O . SER A 1 111 ? -11.471 -9.180 9.415 1.00 96.69 111 SER A O 1
ATOM 820 N N . GLY A 1 112 ? -9.718 -9.215 10.820 1.00 95.81 112 GLY A N 1
ATOM 821 C CA . GLY A 1 112 ? -9.036 -10.375 10.238 1.00 95.81 112 GLY A CA 1
ATOM 822 C C . GLY A 1 112 ? -8.295 -10.118 8.919 1.00 95.81 112 GLY A C 1
ATOM 823 O O . GLY A 1 112 ? -7.621 -11.024 8.432 1.00 95.81 112 GLY A O 1
ATOM 824 N N . ASN A 1 113 ? -8.377 -8.914 8.340 1.00 96.38 113 ASN A N 1
ATOM 825 C CA . ASN A 1 113 ? -7.695 -8.572 7.086 1.00 96.38 113 ASN A CA 1
ATOM 826 C C . ASN A 1 113 ? -6.319 -7.933 7.309 1.00 96.38 113 ASN A C 1
ATOM 828 O O . ASN A 1 113 ? -5.964 -7.520 8.413 1.00 96.38 113 ASN A O 1
ATOM 832 N N . SER A 1 114 ? -5.539 -7.843 6.232 1.00 97.31 114 SER A N 1
ATOM 833 C CA . SER A 1 114 ? -4.190 -7.280 6.257 1.00 97.31 114 SER A CA 1
ATOM 834 C C . SER A 1 114 ? -4.129 -5.877 5.659 1.00 97.31 114 SER A C 1
ATOM 836 O O . SER A 1 114 ? -4.789 -5.585 4.661 1.00 97.31 114 SER A O 1
ATOM 838 N N . LEU A 1 115 ? -3.290 -5.025 6.244 1.00 98.12 115 LEU A N 1
ATOM 839 C CA . LEU A 1 115 ? -2.870 -3.744 5.685 1.00 98.12 115 LEU A CA 1
ATOM 840 C C . LEU A 1 115 ? -1.354 -3.781 5.473 1.00 98.12 115 LEU A C 1
ATOM 842 O O . LEU A 1 115 ? -0.577 -3.765 6.425 1.00 98.12 115 LEU A O 1
ATOM 846 N N . THR A 1 116 ? -0.937 -3.819 4.213 1.00 98.44 116 THR A N 1
ATOM 847 C CA . THR A 1 116 ? 0.462 -4.001 3.819 1.00 98.44 116 THR A CA 1
ATOM 848 C C . THR A 1 116 ? 0.950 -2.786 3.031 1.00 98.44 116 THR A C 1
ATOM 850 O O . THR A 1 116 ? 0.373 -2.437 2.001 1.00 98.44 116 THR A O 1
ATOM 853 N N . LEU A 1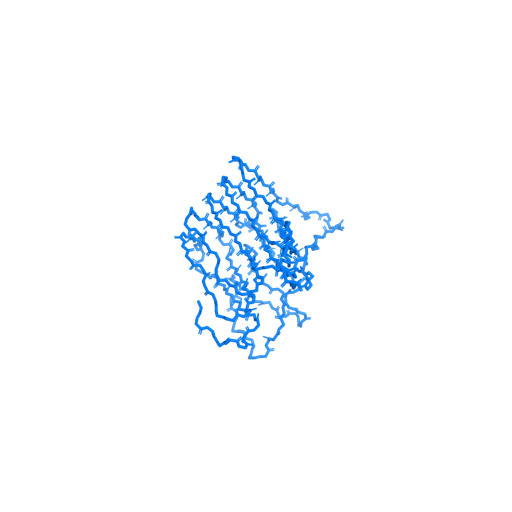 117 ? 2.023 -2.139 3.492 1.00 98.62 117 LEU A N 1
ATOM 854 C CA . LEU A 1 117 ? 2.688 -1.034 2.794 1.00 98.62 117 LEU A CA 1
ATOM 855 C C . LEU A 1 117 ? 4.147 -1.412 2.522 1.00 98.62 117 LEU A C 1
ATOM 857 O O . LEU A 1 117 ? 4.936 -1.547 3.458 1.00 98.62 117 LEU A O 1
ATOM 861 N N . VAL A 1 118 ? 4.507 -1.575 1.244 1.00 98.38 118 VAL A N 1
ATOM 862 C CA . VAL A 1 118 ? 5.869 -1.981 0.851 1.00 98.38 118 VAL A CA 1
ATOM 863 C C . VAL A 1 118 ? 6.416 -1.102 -0.256 1.00 98.38 118 VAL A C 1
ATOM 865 O O . VAL A 1 118 ? 5.885 -1.111 -1.367 1.00 98.38 118 VAL A O 1
ATOM 868 N N . GLY A 1 119 ? 7.501 -0.380 -0.004 1.00 97.75 119 GLY A N 1
ATOM 869 C CA . GLY A 1 119 ? 8.038 0.544 -0.997 1.00 97.75 119 GLY A CA 1
ATOM 870 C C . GLY A 1 119 ? 9.550 0.700 -0.983 1.00 97.75 119 GLY A C 1
ATOM 871 O O . GLY A 1 119 ? 10.277 -0.241 -0.685 1.00 97.75 119 GLY A O 1
ATOM 872 N N . GLY A 1 120 ? 10.013 1.903 -1.312 1.00 97.81 120 GLY A N 1
ATOM 873 C CA . GLY A 1 120 ? 11.277 2.417 -0.805 1.00 97.81 120 GLY A CA 1
ATOM 874 C C . GLY A 1 120 ? 11.138 2.693 0.687 1.00 97.81 120 GLY A C 1
ATOM 875 O O . GLY A 1 120 ? 10.695 1.834 1.449 1.00 97.81 120 GLY A O 1
ATOM 876 N N . ASN A 1 121 ? 11.451 3.911 1.119 1.00 98.50 121 ASN A N 1
ATOM 877 C CA . ASN A 1 121 ? 11.202 4.284 2.510 1.00 98.50 121 ASN A CA 1
ATOM 878 C C . ASN A 1 121 ? 9.693 4.300 2.799 1.00 98.50 121 ASN A C 1
ATOM 880 O O . ASN A 1 121 ? 8.907 4.818 1.999 1.00 98.50 121 ASN A O 1
ATOM 884 N N . VAL A 1 122 ? 9.300 3.778 3.960 1.00 98.75 122 VAL A N 1
ATOM 885 C CA . VAL A 1 122 ? 7.925 3.842 4.469 1.00 98.75 122 VAL A CA 1
ATOM 886 C C . VAL A 1 122 ? 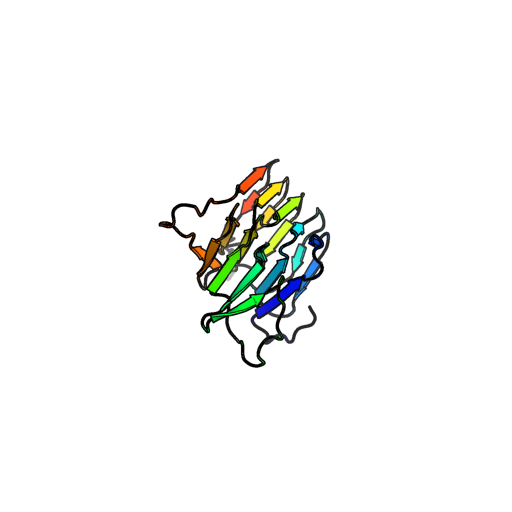7.913 4.733 5.705 1.00 98.75 122 VAL A C 1
ATOM 888 O O . VAL A 1 122 ? 8.498 4.394 6.731 1.00 98.75 122 VAL A O 1
ATOM 891 N N . SER A 1 123 ? 7.253 5.884 5.614 1.00 98.69 123 SER A N 1
ATOM 892 C CA . SER A 1 123 ? 7.195 6.866 6.696 1.00 98.69 123 SER A CA 1
ATOM 893 C C . SER A 1 123 ? 5.767 7.083 7.174 1.00 98.69 123 SER A C 1
ATOM 895 O O . SER A 1 123 ? 4.890 7.469 6.400 1.00 98.69 123 SER A O 1
ATOM 897 N N . LEU A 1 124 ? 5.532 6.825 8.459 1.00 98.62 124 LEU A N 1
ATOM 898 C CA . LEU A 1 124 ? 4.238 6.993 9.095 1.00 98.62 124 LEU A CA 1
ATOM 899 C C . LEU A 1 124 ? 4.266 8.152 10.084 1.00 98.62 124 LEU A C 1
ATOM 901 O O . LEU A 1 124 ? 4.792 8.029 11.193 1.00 98.62 124 LEU A O 1
ATOM 905 N N . ASP A 1 125 ? 3.638 9.257 9.703 1.00 98.19 125 ASP A N 1
ATOM 906 C CA . ASP A 1 125 ? 3.651 10.496 10.460 1.00 98.19 125 ASP A CA 1
ATOM 907 C C . ASP A 1 125 ? 2.265 10.869 11.000 1.00 98.19 125 ASP A C 1
ATOM 909 O O . ASP A 1 125 ? 1.328 11.101 10.233 1.00 98.19 125 ASP A O 1
ATOM 913 N N . LYS A 1 126 ? 2.145 10.965 12.331 1.00 96.75 126 LYS A N 1
ATOM 914 C CA . LYS A 1 126 ? 0.967 11.484 13.049 1.00 96.75 126 LYS A CA 1
ATOM 915 C C . LYS A 1 126 ? -0.374 10.809 12.685 1.00 96.75 126 LYS A C 1
ATOM 917 O O . LYS A 1 126 ? -1.405 11.471 12.701 1.00 96.75 126 LYS A O 1
ATOM 922 N N . GLY A 1 127 ? -0.395 9.520 12.342 1.00 95.50 127 GLY A N 1
ATOM 923 C CA . GLY A 1 127 ? -1.593 8.828 11.829 1.00 95.50 127 GLY A CA 1
ATOM 924 C C . GLY A 1 127 ? -2.004 7.575 12.605 1.00 95.50 127 GLY A C 1
ATOM 925 O O . GLY A 1 127 ? -1.477 7.278 13.680 1.00 95.50 127 GLY A O 1
ATOM 926 N N . LYS A 1 128 ? -2.937 6.806 12.038 1.00 98.25 128 LYS A N 1
ATOM 927 C CA . LYS A 1 128 ? -3.340 5.498 12.563 1.00 98.25 128 LYS A CA 1
ATOM 928 C C . LYS A 1 128 ? -3.441 4.458 11.449 1.00 98.25 128 LYS A C 1
ATOM 930 O O . LYS A 1 128 ? -4.132 4.678 10.457 1.00 98.25 128 LYS A O 1
ATOM 935 N N . LEU A 1 129 ? -2.805 3.306 11.652 1.00 98.62 129 LEU A N 1
ATOM 936 C CA . LEU A 1 129 ? -3.036 2.091 10.869 1.00 98.62 129 LEU A CA 1
ATOM 937 C C . LEU A 1 129 ? -3.756 1.066 11.750 1.00 98.62 129 LEU A C 1
ATOM 939 O O . LEU A 1 129 ? -3.275 0.756 12.841 1.00 98.62 129 LEU A O 1
ATOM 943 N N . THR A 1 130 ? -4.902 0.553 11.296 1.00 98.56 130 THR A N 1
ATOM 944 C CA . THR A 1 130 ? -5.744 -0.369 12.078 1.00 98.56 130 THR A CA 1
ATOM 945 C C . THR A 1 130 ? -6.099 -1.620 11.269 1.00 98.56 130 THR A C 1
ATOM 947 O O . THR A 1 130 ? -6.587 -1.520 10.146 1.00 98.56 130 THR A O 1
ATOM 950 N N . ALA A 1 131 ? -5.866 -2.800 11.843 1.00 97.88 131 ALA A N 1
ATOM 951 C CA . ALA A 1 131 ? -6.251 -4.093 11.270 1.00 97.88 131 ALA A CA 1
ATOM 952 C C . ALA A 1 131 ? -6.693 -5.052 12.396 1.00 97.88 131 ALA A C 1
ATOM 954 O O . ALA A 1 131 ? -5.909 -5.905 12.825 1.00 97.88 131 ALA A O 1
ATOM 955 N N . PRO A 1 132 ? -7.910 -4.893 12.950 1.00 97.62 132 PRO A N 1
ATOM 956 C CA . PRO A 1 132 ? -8.332 -5.603 14.159 1.00 97.62 132 PRO A CA 1
ATOM 957 C C . PRO A 1 132 ? -8.297 -7.121 13.959 1.00 97.62 132 PRO A C 1
ATOM 959 O O . PRO A 1 132 ? -8.880 -7.627 13.010 1.00 97.62 132 PRO A O 1
ATOM 962 N N . GLY A 1 133 ? -7.590 -7.870 14.810 1.00 96.12 133 GLY A N 1
ATOM 963 C CA . GLY A 1 133 ? -7.453 -9.328 14.659 1.00 96.12 133 GLY A CA 1
ATOM 964 C C . GLY A 1 133 ? -6.763 -9.778 13.365 1.00 96.12 133 GLY A C 1
ATOM 965 O O . GLY A 1 133 ? -6.774 -10.966 13.050 1.00 96.12 133 GLY A O 1
ATOM 966 N N . GLY A 1 134 ? -6.203 -8.834 12.610 1.00 96.19 134 GLY A N 1
ATOM 967 C CA . GLY A 1 134 ? -5.546 -9.038 11.334 1.00 96.19 134 GLY A CA 1
ATOM 968 C C . GLY A 1 134 ? -4.050 -8.769 11.432 1.00 96.19 134 GLY A C 1
ATOM 969 O O . GLY A 1 134 ? -3.393 -9.127 12.413 1.00 96.19 134 GLY A O 1
ATOM 970 N N . ARG A 1 135 ? -3.495 -8.147 10.391 1.00 96.81 135 ARG A N 1
ATOM 971 C CA . ARG A 1 135 ? -2.049 -7.947 10.244 1.00 96.81 135 ARG A CA 1
ATOM 972 C C . ARG A 1 135 ? -1.734 -6.581 9.649 1.00 96.81 135 ARG A C 1
ATOM 974 O O . ARG A 1 135 ? -2.422 -6.112 8.749 1.00 96.81 135 ARG A O 1
ATOM 981 N N . ILE A 1 136 ? -0.648 -5.974 10.118 1.00 98.31 136 ILE A N 1
ATOM 982 C CA . ILE A 1 136 ? -0.046 -4.801 9.484 1.00 98.31 136 ILE A CA 1
ATOM 983 C C . ILE A 1 136 ? 1.394 -5.157 9.120 1.00 98.31 136 ILE A C 1
ATOM 985 O O . ILE A 1 136 ? 2.156 -5.569 9.991 1.00 98.31 136 ILE A O 1
ATOM 989 N N . GLU A 1 137 ? 1.754 -5.010 7.846 1.00 98.12 137 GLU A N 1
ATOM 990 C CA . GLU A 1 137 ? 3.102 -5.279 7.331 1.00 98.12 137 GLU A CA 1
ATOM 991 C C . GLU A 1 137 ? 3.679 -4.006 6.720 1.00 98.12 137 GLU A C 1
ATOM 993 O O . GLU A 1 137 ? 3.057 -3.374 5.863 1.00 98.12 137 GLU A O 1
ATOM 998 N N . LEU A 1 138 ? 4.879 -3.637 7.158 1.00 98.25 138 LEU A N 1
ATOM 999 C CA . LEU A 1 138 ? 5.589 -2.449 6.701 1.00 98.25 138 LEU A CA 1
ATOM 1000 C C . LEU A 1 138 ? 7.001 -2.850 6.301 1.00 98.25 138 LEU A C 1
ATOM 1002 O O . LEU A 1 138 ? 7.687 -3.553 7.046 1.00 98.25 138 LEU A O 1
ATOM 1006 N N . GLY A 1 139 ? 7.464 -2.373 5.156 1.00 96.94 139 GLY A N 1
ATOM 1007 C CA . GLY A 1 139 ? 8.843 -2.602 4.760 1.00 96.94 139 GLY A CA 1
ATOM 1008 C C . GLY A 1 139 ? 9.178 -2.024 3.403 1.00 96.94 139 GLY A C 1
ATOM 1009 O O . GLY A 1 139 ? 8.374 -1.345 2.773 1.00 96.94 139 GLY A O 1
ATOM 1010 N N . GLY A 1 140 ? 10.382 -2.304 2.934 1.00 95.19 140 GLY A N 1
ATOM 1011 C CA . GLY A 1 140 ? 10.803 -1.799 1.644 1.00 95.19 140 GLY A CA 1
ATOM 1012 C C . GLY A 1 140 ? 12.224 -2.173 1.285 1.00 95.19 140 GLY A C 1
ATOM 1013 O O . GLY A 1 140 ? 12.964 -2.706 2.116 1.00 95.19 140 GLY A O 1
ATOM 1014 N N . LEU A 1 141 ? 12.597 -1.879 0.045 1.00 95.75 141 LEU A N 1
ATOM 1015 C CA . LEU A 1 141 ? 13.949 -2.034 -0.483 1.00 95.75 141 LEU A CA 1
ATOM 1016 C C . LEU A 1 141 ? 14.488 -0.672 -0.918 1.00 95.75 141 LEU A C 1
ATOM 1018 O O . LEU A 1 141 ? 13.768 0.124 -1.513 1.00 95.75 141 LEU A O 1
ATOM 1022 N N . SER A 1 142 ? 15.758 -0.393 -0.630 1.00 93.56 142 SER A N 1
ATOM 1023 C CA . SER A 1 142 ? 16.430 0.838 -1.078 1.00 93.56 142 SER A CA 1
ATOM 1024 C C . SER A 1 142 ? 17.137 0.666 -2.428 1.00 93.56 142 SER A C 1
ATOM 1026 O O . SER A 1 142 ? 17.602 1.637 -3.025 1.00 93.56 142 SER A O 1
ATOM 1028 N N . VAL A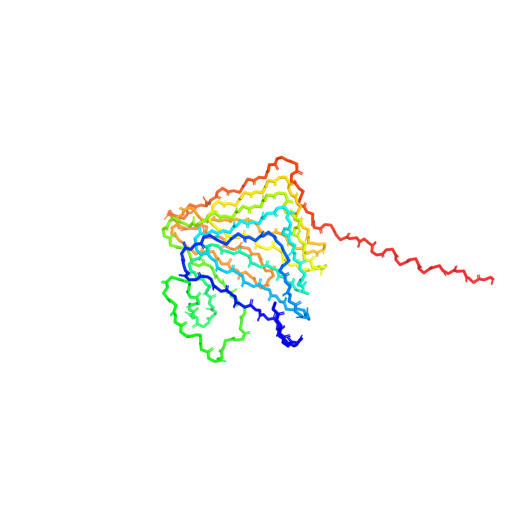 1 143 ? 17.185 -0.568 -2.929 1.00 92.50 143 VAL A N 1
ATOM 1029 C CA . VAL A 1 143 ? 17.877 -0.992 -4.149 1.00 92.50 143 VAL A CA 1
ATOM 1030 C C . VAL A 1 143 ? 17.022 -1.990 -4.933 1.00 92.50 143 VAL A C 1
ATOM 1032 O O . VAL A 1 143 ? 15.962 -2.418 -4.471 1.00 92.50 143 VAL A O 1
ATOM 1035 N N . VAL A 1 144 ? 17.491 -2.369 -6.123 1.00 93.12 144 VAL A N 1
ATOM 1036 C CA . VAL A 1 144 ? 16.900 -3.443 -6.934 1.00 93.12 144 VAL A CA 1
ATOM 1037 C C . VAL A 1 144 ? 16.771 -4.729 -6.115 1.00 93.12 144 VAL A C 1
ATOM 1039 O O . VAL A 1 144 ? 17.706 -5.144 -5.433 1.00 93.12 144 VAL A O 1
ATOM 1042 N N . GLY A 1 145 ? 15.625 -5.395 -6.227 1.00 93.44 145 GLY A N 1
ATOM 1043 C CA . GLY A 1 145 ? 15.398 -6.673 -5.567 1.00 93.44 145 GLY A CA 1
ATOM 1044 C C . GLY A 1 145 ? 13.949 -7.127 -5.643 1.00 93.44 145 GLY A C 1
ATOM 1045 O O . GLY A 1 145 ? 13.103 -6.487 -6.266 1.00 93.44 145 GLY A O 1
ATOM 1046 N N . GLU A 1 146 ? 13.665 -8.251 -5.001 1.00 94.25 146 GLU A N 1
ATOM 1047 C CA . GLU A 1 146 ? 12.330 -8.833 -4.944 1.00 94.25 146 GLU A CA 1
ATOM 1048 C C . GLU A 1 146 ? 11.932 -9.061 -3.488 1.00 94.25 146 GLU A C 1
ATOM 1050 O O . GLU A 1 146 ? 12.744 -9.537 -2.698 1.00 94.25 146 GLU A O 1
ATOM 1055 N N . VAL A 1 147 ? 10.696 -8.712 -3.132 1.00 95.62 147 VAL A N 1
ATOM 1056 C CA . VAL A 1 147 ? 10.086 -9.058 -1.841 1.00 95.62 147 VAL A CA 1
ATOM 1057 C C . VAL A 1 147 ? 8.982 -10.067 -2.115 1.00 95.62 147 VAL A C 1
ATOM 1059 O O . VAL A 1 147 ? 8.039 -9.759 -2.841 1.00 95.62 147 VAL A O 1
ATOM 1062 N N . GLY A 1 148 ? 9.094 -11.264 -1.546 1.00 95.69 148 GLY A N 1
ATOM 1063 C CA . GLY A 1 148 ? 8.055 -12.284 -1.656 1.00 95.69 148 GLY A CA 1
ATOM 1064 C C . GLY A 1 148 ? 6.828 -11.932 -0.813 1.00 95.69 148 GLY A C 1
ATOM 1065 O O . GLY A 1 148 ? 6.949 -11.313 0.247 1.00 95.69 148 GLY A O 1
ATOM 1066 N N . LEU A 1 149 ? 5.655 -12.354 -1.277 1.00 94.94 149 LEU A N 1
ATOM 1067 C CA . LEU A 1 149 ? 4.366 -12.193 -0.609 1.00 94.94 149 LEU A CA 1
ATOM 1068 C C . LEU A 1 149 ? 3.773 -13.569 -0.310 1.00 94.94 149 LEU A C 1
ATOM 1070 O O . LEU A 1 149 ? 3.608 -14.391 -1.210 1.00 94.94 149 LEU A O 1
ATOM 1074 N N . ASN A 1 150 ? 3.434 -13.811 0.954 1.00 92.31 150 ASN A N 1
ATOM 1075 C CA . ASN A 1 150 ? 2.650 -14.980 1.343 1.00 92.31 150 ASN A CA 1
ATOM 1076 C C . ASN A 1 150 ? 1.148 -14.693 1.197 1.00 92.31 150 ASN A C 1
ATOM 1078 O O . ASN A 1 150 ? 0.721 -13.539 1.225 1.00 92.31 150 ASN A O 1
ATOM 1082 N N . GLU A 1 151 ? 0.324 -15.742 1.126 1.00 83.50 151 GLU A N 1
ATOM 1083 C CA . GLU A 1 151 ? -1.135 -15.601 0.969 1.00 83.50 151 GLU A CA 1
ATOM 1084 C C . GLU A 1 151 ? -1.793 -14.788 2.095 1.00 83.50 151 GLU A C 1
ATOM 1086 O O . GLU A 1 151 ? -2.779 -14.089 1.878 1.00 83.50 151 GLU A O 1
ATOM 1091 N N . ASN A 1 152 ? -1.218 -14.837 3.299 1.00 79.31 152 ASN A N 1
ATOM 1092 C CA . ASN A 1 152 ? -1.680 -14.085 4.467 1.00 79.31 152 ASN A CA 1
ATOM 1093 C C . ASN A 1 152 ? -1.148 -12.637 4.525 1.00 79.31 152 ASN A C 1
ATOM 1095 O O . ASN A 1 152 ? -1.265 -11.992 5.568 1.00 79.31 152 ASN A O 1
ATOM 1099 N N . GLY A 1 153 ? -0.512 -12.157 3.452 1.00 81.31 153 GLY A N 1
ATOM 1100 C CA . GLY A 1 153 ? 0.026 -10.806 3.321 1.00 81.31 153 GLY A CA 1
ATOM 1101 C C . GLY A 1 153 ? 1.401 -10.571 3.950 1.00 81.31 153 GLY A C 1
ATOM 1102 O O . GLY A 1 153 ? 1.911 -9.458 3.820 1.00 81.31 153 GLY A O 1
ATOM 1103 N N . SER A 1 154 ? 2.012 -11.564 4.614 1.00 91.81 154 SER A N 1
ATOM 1104 C CA . SER A 1 154 ? 3.337 -11.393 5.225 1.00 91.81 154 SER A CA 1
ATOM 1105 C C . SER A 1 154 ? 4.467 -11.353 4.193 1.00 91.81 154 SER A C 1
ATOM 1107 O O . SER A 1 154 ? 4.377 -11.950 3.115 1.00 91.81 154 SER A O 1
ATOM 1109 N N . LEU A 1 155 ? 5.539 -10.637 4.541 1.00 95.19 155 LEU A N 1
ATOM 1110 C CA . LEU A 1 155 ? 6.644 -10.326 3.636 1.00 95.19 155 LEU A CA 1
ATOM 11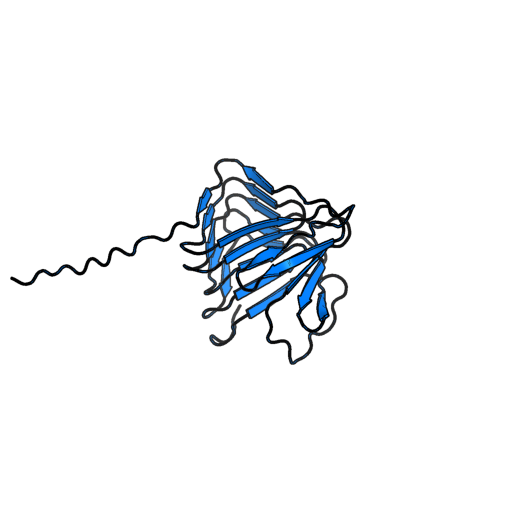11 C C . LEU A 1 155 ? 7.820 -11.292 3.803 1.00 95.19 155 LEU A C 1
ATOM 1113 O O . LEU A 1 155 ? 8.318 -11.503 4.910 1.00 95.19 155 LEU A O 1
ATOM 1117 N N . ASN A 1 156 ? 8.333 -11.797 2.684 1.00 94.19 156 ASN A N 1
ATOM 1118 C CA . ASN A 1 156 ? 9.564 -12.578 2.620 1.00 94.19 156 ASN A CA 1
ATOM 1119 C C . ASN A 1 156 ? 10.664 -11.732 1.975 1.00 94.19 156 ASN A C 1
ATOM 1121 O O . ASN A 1 156 ? 10.749 -11.617 0.752 1.00 94.19 156 ASN A O 1
ATOM 1125 N N . PHE A 1 157 ? 11.519 -11.135 2.798 1.00 91.38 157 PHE A N 1
ATOM 1126 C CA . PHE A 1 157 ? 12.697 -10.434 2.296 1.00 91.38 157 PHE A CA 1
ATOM 1127 C C . PHE A 1 157 ? 13.799 -11.436 1.917 1.00 91.38 157 PHE A C 1
ATOM 1129 O O . PHE A 1 157 ? 13.961 -12.456 2.593 1.00 91.38 157 PHE A O 1
ATOM 1136 N N . PRO A 1 158 ? 14.587 -11.155 0.869 1.00 79.81 158 PRO A N 1
ATOM 1137 C CA . PRO A 1 158 ? 15.713 -11.993 0.493 1.00 79.81 158 PRO A CA 1
ATOM 1138 C C . PRO A 1 158 ? 16.765 -11.920 1.603 1.00 79.81 158 PRO A C 1
ATOM 1140 O O . PRO A 1 158 ? 17.303 -10.857 1.899 1.00 79.81 158 PRO A O 1
ATOM 1143 N N . ASN A 1 159 ? 17.029 -13.055 2.249 1.00 67.38 159 ASN A N 1
ATOM 1144 C CA . ASN A 1 159 ? 17.902 -13.120 3.426 1.00 67.38 159 ASN A CA 1
ATOM 1145 C C . ASN A 1 159 ? 19.348 -13.544 3.096 1.00 67.38 159 ASN A C 1
ATOM 1147 O O . ASN A 1 159 ? 20.170 -13.588 4.001 1.00 67.38 159 ASN A O 1
ATOM 1151 N N . ASN A 1 160 ? 19.660 -13.844 1.825 1.00 58.12 160 ASN A N 1
ATOM 1152 C CA . ASN A 1 160 ? 20.926 -14.472 1.408 1.00 58.12 160 ASN A CA 1
ATOM 1153 C C . ASN A 1 160 ? 21.525 -13.884 0.112 1.00 58.12 160 ASN A C 1
ATOM 1155 O O . ASN A 1 160 ? 22.259 -14.575 -0.590 1.00 58.12 160 ASN A O 1
ATOM 1159 N N . VAL A 1 161 ? 21.168 -12.652 -0.257 1.00 60.94 161 VAL A N 1
ATOM 1160 C CA . VAL A 1 161 ? 21.718 -11.999 -1.454 1.00 60.94 161 VAL A CA 1
ATOM 1161 C C . VAL A 1 161 ? 22.526 -10.793 -1.002 1.00 60.94 161 VAL A C 1
ATOM 1163 O O . VAL A 1 161 ? 21.954 -9.807 -0.530 1.00 60.94 161 VAL A O 1
ATOM 1166 N N . ASP A 1 162 ? 23.850 -10.878 -1.137 1.00 57.06 162 ASP A N 1
ATOM 1167 C CA . ASP A 1 162 ? 24.736 -9.726 -0.998 1.00 57.06 162 ASP A CA 1
ATOM 1168 C C . ASP A 1 162 ? 24.198 -8.629 -1.930 1.00 57.06 162 ASP A C 1
ATOM 1170 O O . ASP A 1 162 ? 24.070 -8.851 -3.134 1.00 57.06 162 ASP A O 1
ATOM 1174 N N . ASN A 1 163 ? 23.846 -7.466 -1.374 1.00 64.12 163 ASN A N 1
ATOM 1175 C CA . ASN A 1 163 ? 23.303 -6.278 -2.059 1.00 64.12 163 ASN A CA 1
ATOM 1176 C C . ASN A 1 163 ? 21.778 -6.088 -2.127 1.00 64.12 163 ASN A C 1
ATOM 1178 O O . ASN A 1 163 ? 21.360 -5.164 -2.819 1.00 64.12 163 ASN A O 1
ATOM 1182 N N . VAL A 1 164 ? 20.933 -6.829 -1.397 1.00 77.44 164 VAL A N 1
ATOM 1183 C CA . VAL A 1 164 ? 19.540 -6.366 -1.193 1.00 77.44 164 VAL A CA 1
ATOM 1184 C C . VAL A 1 164 ? 19.431 -5.578 0.108 1.00 77.44 164 VAL A C 1
ATOM 1186 O O . VAL A 1 164 ? 19.161 -6.115 1.182 1.00 77.44 164 VAL A O 1
ATOM 1189 N N . ALA A 1 165 ? 19.662 -4.271 0.008 1.00 87.88 165 ALA A N 1
ATOM 1190 C CA . ALA A 1 165 ? 19.488 -3.351 1.119 1.00 87.88 165 ALA A CA 1
ATOM 1191 C C . ALA A 1 165 ? 17.994 -3.081 1.360 1.00 87.88 165 ALA A C 1
ATOM 1193 O O . ALA A 1 165 ? 17.254 -2.670 0.461 1.00 87.88 165 ALA A O 1
ATOM 1194 N N . ARG A 1 166 ? 17.549 -3.303 2.600 1.00 92.69 166 ARG A N 1
ATOM 1195 C CA . ARG A 1 166 ? 16.215 -2.885 3.045 1.00 92.69 166 ARG A CA 1
ATOM 1196 C C . ARG A 1 166 ? 16.156 -1.356 3.118 1.00 92.69 166 ARG A C 1
ATOM 1198 O O . ARG A 1 166 ? 17.180 -0.698 3.307 1.00 92.69 166 ARG A O 1
ATOM 1205 N N . ALA A 1 167 ? 14.970 -0.803 2.915 1.00 95.25 167 ALA A N 1
ATOM 1206 C CA . ALA A 1 167 ? 14.693 0.613 3.122 1.00 95.25 167 ALA A CA 1
ATOM 1207 C C . ALA A 1 167 ? 14.232 0.882 4.559 1.00 95.25 167 ALA A C 1
ATOM 1209 O O . ALA A 1 167 ? 13.846 -0.041 5.284 1.00 95.25 167 ALA A O 1
ATOM 1210 N N . ASP A 1 168 ? 14.246 2.155 4.948 1.00 97.62 168 ASP A N 1
ATOM 1211 C CA . ASP A 1 168 ? 13.845 2.565 6.287 1.00 97.62 168 ASP A CA 1
ATOM 1212 C C . ASP A 1 168 ? 12.324 2.495 6.462 1.00 97.62 168 ASP A C 1
ATOM 1214 O O . ASP A 1 168 ? 11.550 2.904 5.590 1.00 97.62 168 ASP A O 1
ATOM 1218 N N . VAL A 1 169 ? 11.904 2.035 7.641 1.00 98.31 169 VAL A N 1
ATOM 1219 C CA . VAL A 1 169 ? 10.535 2.189 8.140 1.00 98.31 169 VAL A CA 1
ATOM 1220 C C . VAL A 1 169 ? 10.586 3.121 9.345 1.00 98.31 169 VAL A C 1
ATOM 1222 O O . VAL A 1 169 ? 11.164 2.774 10.374 1.00 98.31 169 VAL A O 1
ATOM 1225 N N . SER A 1 170 ? 9.987 4.306 9.231 1.00 98.44 170 SER A N 1
ATOM 1226 C CA . SER A 1 170 ? 9.970 5.311 10.299 1.00 98.44 170 SER A CA 1
ATOM 1227 C C . SER A 1 170 ? 8.554 5.561 10.805 1.00 98.44 170 SER A C 1
ATOM 1229 O O . SER A 1 170 ? 7.652 5.821 10.013 1.00 98.44 170 SER A O 1
ATOM 1231 N N . VAL A 1 171 ? 8.367 5.542 12.124 1.00 98.38 171 VAL A N 1
ATOM 1232 C CA . VAL A 1 171 ? 7.084 5.814 12.790 1.00 98.38 171 VAL A CA 1
ATOM 1233 C C . VAL A 1 171 ? 7.273 7.007 13.723 1.00 98.38 171 VAL A C 1
ATOM 1235 O O . VAL A 1 171 ? 8.041 6.925 14.681 1.00 98.38 171 VAL A O 1
ATOM 1238 N N . THR A 1 172 ? 6.616 8.130 13.431 1.00 98.25 172 THR A N 1
ATOM 1239 C CA . THR A 1 172 ? 6.883 9.425 14.078 1.00 98.25 172 THR A CA 1
ATOM 1240 C C . THR A 1 172 ? 5.618 10.112 14.585 1.00 98.25 172 THR A C 1
ATOM 1242 O O . THR A 1 172 ? 4.495 9.756 14.229 1.00 98.25 172 THR A O 1
ATOM 1245 N N . ASN A 1 173 ? 5.807 11.118 15.447 1.00 97.06 173 ASN A N 1
ATOM 1246 C CA . ASN A 1 173 ? 4.771 12.072 15.863 1.00 97.06 173 ASN A CA 1
ATOM 1247 C C . ASN A 1 173 ? 3.487 11.438 16.424 1.00 97.06 173 ASN A C 1
ATOM 1249 O O . ASN A 1 173 ? 2.383 11.930 16.199 1.00 97.06 173 ASN A O 1
ATOM 1253 N N . GLY A 1 174 ? 3.641 10.353 17.189 1.00 96.12 174 GLY A N 1
ATOM 1254 C CA . GLY A 1 174 ? 2.532 9.694 17.879 1.00 96.12 174 GLY A CA 1
ATOM 1255 C C . GLY A 1 174 ? 1.667 8.803 16.988 1.00 96.12 174 GLY A C 1
ATOM 1256 O O . GLY A 1 174 ? 0.540 8.500 17.373 1.00 96.12 174 GLY A O 1
ATOM 1257 N N . THR A 1 175 ? 2.170 8.379 15.823 1.00 98.06 175 THR A N 1
ATOM 1258 C CA . THR A 1 175 ? 1.494 7.371 14.997 1.00 98.06 175 THR A CA 1
ATOM 1259 C C . THR A 1 175 ? 1.144 6.122 15.813 1.00 98.06 175 THR A C 1
ATOM 1261 O O . THR A 1 175 ? 1.973 5.599 16.560 1.00 98.06 175 THR A O 1
ATOM 1264 N N . SER A 1 176 ? -0.075 5.614 15.629 1.00 98.00 176 SER A N 1
ATOM 1265 C CA . SER A 1 176 ? -0.561 4.377 16.244 1.00 98.00 176 SER A CA 1
ATOM 1266 C C . SER A 1 176 ? -0.705 3.263 15.203 1.00 98.00 176 SER A C 1
ATOM 1268 O O . SER A 1 176 ? -1.261 3.466 14.126 1.00 98.00 176 SER A O 1
ATOM 1270 N N . ILE A 1 177 ? -0.207 2.073 15.537 1.00 98.12 177 ILE A N 1
ATOM 1271 C CA . ILE A 1 177 ? -0.367 0.845 14.751 1.00 98.12 177 ILE A CA 1
ATOM 1272 C C . ILE A 1 177 ? -1.102 -0.149 15.648 1.00 98.12 177 ILE A C 1
ATOM 1274 O O . ILE A 1 177 ? -0.599 -0.491 16.719 1.00 98.12 177 ILE A O 1
ATOM 1278 N N . ASP A 1 178 ? -2.302 -0.571 15.249 1.00 98.00 178 ASP A N 1
ATOM 1279 C CA . ASP A 1 178 ? -3.191 -1.367 16.097 1.00 98.00 178 ASP A CA 1
ATOM 1280 C C . ASP A 1 178 ? -3.751 -2.587 15.361 1.00 98.00 178 ASP A C 1
ATOM 1282 O O . ASP A 1 178 ? -4.431 -2.469 14.343 1.00 98.00 178 ASP A O 1
ATOM 1286 N N . VAL A 1 179 ? -3.484 -3.769 15.916 1.00 97.25 179 VAL A N 1
ATOM 1287 C CA . VAL A 1 179 ? -4.001 -5.058 15.427 1.00 97.25 179 VAL A CA 1
ATOM 1288 C C . VAL A 1 179 ? -4.901 -5.753 16.448 1.00 97.25 179 VAL A C 1
ATOM 1290 O O . VAL A 1 179 ? -5.300 -6.902 16.262 1.00 97.25 179 VAL A O 1
ATOM 1293 N N . ARG A 1 180 ? -5.219 -5.095 17.568 1.00 96.31 180 ARG A N 1
ATOM 1294 C CA . ARG A 1 180 ? -6.027 -5.705 18.626 1.00 96.31 180 ARG A CA 1
ATOM 1295 C C . ARG A 1 180 ? -7.431 -5.975 18.095 1.00 96.31 180 ARG A C 1
ATOM 1297 O O . ARG A 1 180 ? -8.106 -5.068 17.618 1.00 96.31 180 ARG A O 1
ATOM 1304 N N . ALA A 1 181 ? -7.875 -7.224 18.194 1.00 86.69 181 ALA A N 1
ATOM 1305 C CA . ALA A 1 181 ? -9.282 -7.547 18.017 1.00 86.69 181 ALA A CA 1
ATOM 1306 C C . ALA A 1 181 ? -10.053 -7.030 19.238 1.00 86.69 181 ALA A C 1
ATOM 1308 O O . ALA A 1 181 ? -9.657 -7.288 20.378 1.00 86.69 181 ALA A O 1
ATOM 1309 N N . GLY A 1 182 ? -11.152 -6.310 19.017 1.00 72.06 182 GLY A N 1
ATOM 1310 C CA . GLY A 1 182 ? -12.137 -6.128 20.075 1.00 72.06 182 GLY A CA 1
ATOM 1311 C C . GLY A 1 182 ? -12.718 -7.494 20.427 1.00 72.06 182 GLY A C 1
ATOM 1312 O O . GLY A 1 182 ? -13.081 -8.256 19.532 1.00 72.06 182 GLY A O 1
ATOM 1313 N N . VAL A 1 183 ? -12.810 -7.820 21.715 1.00 56.00 183 VAL A N 1
ATOM 1314 C CA . VAL A 1 183 ? -13.756 -8.852 22.136 1.00 56.00 183 VAL A CA 1
ATOM 1315 C C . VAL A 1 183 ? -15.118 -8.241 21.833 1.00 56.00 183 VAL A C 1
ATOM 1317 O O . VAL A 1 183 ? -15.504 -7.279 22.498 1.00 56.00 183 VAL A O 1
ATOM 1320 N N . GLU A 1 184 ? -15.826 -8.713 20.806 1.00 54.56 184 GLU A N 1
ATOM 1321 C CA . GLU A 1 184 ? -17.267 -8.481 20.763 1.00 54.56 184 GLU A CA 1
ATOM 1322 C C . GLU A 1 184 ? -17.803 -9.104 22.048 1.00 54.56 184 GLU A C 1
ATOM 1324 O O . GLU A 1 184 ? -17.888 -10.325 22.187 1.00 54.56 184 GLU A O 1
ATOM 1329 N N . ALA A 1 185 ? -18.055 -8.267 23.053 1.00 44.88 185 ALA A N 1
ATOM 1330 C CA . ALA A 1 185 ? -18.770 -8.690 24.229 1.00 44.88 185 ALA A CA 1
ATOM 1331 C C . ALA A 1 185 ? -20.152 -9.094 23.722 1.00 44.88 185 ALA A C 1
ATOM 1333 O O . ALA A 1 185 ? -21.009 -8.244 23.481 1.00 44.88 185 ALA A O 1
ATOM 1334 N N . LEU A 1 186 ? -20.349 -10.398 23.525 1.00 45.28 186 LEU A N 1
ATOM 1335 C CA . LEU A 1 186 ? -21.660 -11.013 23.459 1.00 45.28 186 LEU A CA 1
ATOM 1336 C C . LEU A 1 186 ? -22.327 -10.750 24.812 1.00 45.28 186 LEU A C 1
ATOM 1338 O O . LEU A 1 186 ? -22.359 -11.603 25.693 1.00 45.28 186 LEU A O 1
ATOM 1342 N N . LEU A 1 187 ? -22.856 -9.542 24.992 1.00 46.78 187 LEU A N 1
ATOM 1343 C CA . LEU A 1 187 ? -23.872 -9.250 25.985 1.00 46.78 187 LEU A CA 1
ATOM 1344 C C . LEU A 1 187 ? -25.159 -9.918 25.495 1.00 46.78 187 LEU A C 1
ATOM 1346 O O . LEU A 1 187 ? -26.123 -9.259 25.116 1.00 46.78 187 LEU A O 1
ATOM 1350 N N . GLN A 1 188 ? -25.186 -11.254 25.506 1.00 45.56 188 GLN A N 1
ATOM 1351 C CA . GLN A 1 188 ? -26.440 -11.943 25.744 1.00 45.56 188 GLN A CA 1
ATOM 1352 C C . GLN A 1 188 ? -26.799 -11.639 27.193 1.00 45.56 188 GLN A C 1
ATOM 1354 O O . GLN A 1 188 ? -26.389 -12.325 28.127 1.00 45.56 188 GLN A O 1
ATOM 1359 N N . SER A 1 189 ? -27.544 -10.553 27.379 1.00 48.78 189 SER A N 1
ATOM 1360 C CA . SER A 1 189 ? -28.351 -10.355 28.567 1.00 48.78 189 SER A CA 1
ATOM 1361 C C . SER A 1 189 ? -29.335 -11.523 28.648 1.00 48.78 189 SER A C 1
ATOM 1363 O O . SER A 1 189 ? -30.445 -11.451 28.124 1.00 48.78 189 SER A O 1
ATOM 1365 N N . MET A 1 190 ? -28.929 -12.618 29.289 1.00 47.69 190 MET A N 1
ATOM 1366 C CA . MET A 1 190 ? -29.870 -13.558 29.879 1.00 47.69 190 MET A CA 1
ATOM 1367 C C . MET A 1 190 ? -30.506 -12.868 31.084 1.00 47.69 190 MET A C 1
ATOM 1369 O O . MET A 1 190 ? -30.120 -13.072 32.231 1.00 47.69 190 MET A O 1
ATOM 1373 N N . LEU A 1 191 ? -31.478 -12.009 30.791 1.00 48.53 191 LEU A N 1
ATOM 1374 C CA . LEU A 1 191 ? -32.562 -11.729 31.708 1.00 48.53 191 LEU A CA 1
ATOM 1375 C C . LEU A 1 191 ? -33.669 -12.725 31.355 1.00 48.53 191 LEU A C 1
ATOM 1377 O O . LEU A 1 191 ? -34.412 -12.524 30.397 1.00 48.53 191 LEU A O 1
ATOM 1381 N N . VAL A 1 192 ? -33.750 -13.820 32.102 1.00 46.88 192 VAL A N 1
ATOM 1382 C CA . VAL A 1 192 ? -35.014 -14.537 32.261 1.00 46.88 192 VAL A CA 1
ATOM 1383 C C . VAL A 1 192 ? -35.306 -14.534 33.752 1.00 46.88 192 VAL A C 1
ATOM 1385 O O . VAL A 1 192 ? -34.446 -14.881 34.560 1.00 46.88 192 VAL A O 1
ATOM 1388 N N . ILE A 1 193 ? -36.485 -13.997 34.042 1.00 58.00 193 ILE A N 1
ATOM 1389 C CA . ILE A 1 193 ? -37.122 -13.795 35.342 1.00 58.00 193 ILE A CA 1
ATOM 1390 C C . ILE A 1 193 ? -37.318 -15.144 36.039 1.00 58.00 193 ILE A C 1
ATOM 1392 O O . ILE A 1 193 ? -37.654 -16.114 35.320 1.00 58.00 193 ILE A O 1
#

Foldseek 3Di:
DADDQPAAEDEEEAQPLDEAEAQAEDADHHQHEYEYEAQNEYEYEQHHEYHHNAAYEYENFQFFAAPVRDTCGSHDHDDDPPDDSDDGFKGWHAAAGYEYEYANYEYEYDEQHEYEYEIAEYYYANYEYEHANAYYYYWYWNHTDMWTADPSGYIRDDPPDDPGHIHHYYHDDPYYYYHHHDPPPPPPPPPDD

pLDDT: mean 90.55, std 13.54, range [44.88, 98.88]

Secondary structure (DSSP, 8-state):
----TT--EEEEE--SS--EEE-SEEE-STT-EEEEE-TT-EEE-TT-EEE-SS-EEEE-SSEEE-TTS-EEESSS-PPPPS-------EEEE-SSPPPEEEES-EEE--TT-EEEEEESSEEEES-EEE-TTSEEEEEEBSSSEEEEE-TTS-EE--SS-TT-PBPPEEEETT-EEE-PPP-----------

Radius of gyration: 17.6 Å; chains: 1; bounding box: 62×32×57 Å

Sequence (193 aa):
FNNATNIQNIISRVTGGSVSNIDGLIKALGNANLFLLNPAGIIFGPNAQLNIGGSFLGSTANSFIFDNGFEFSATNPEAPPLLTINIPIGLRFRDKPGSITTQSANLEVPSGNSLTLVGGNVSLDKGKLTAPGGRIELGGLSVVGEVGLNENGSLNFPNNVDNVARADVSVTNGTSIDVRAGVEALLQSMLVI